Protein AF-A0A2D9H5K9-F1 (afdb_monomer_lite)

Foldseek 3Di:
DVLLVQLVVLLVLLVVLLCQQQVNQLRDSPQLVVLLVVLCVVQVVVDDVSLQCSLVVSLVVSLVVSLLSLLLSQLSNQLVCPPVQKDAADPRDDDHSSVVSSVLLNCLLCVVCPVRIAGNDPVCNCVSVVNVVVSVVSVVSSVVLVVLLVVLLVLLQVLLLLLVVQCVVDPLDRDPVCLVVLLVSLVSLLVNLSSCSRNVSNLSRDDPDLSRANQNSLVSLVSNCVVPVPDVSSVSSVVSSVSSLVSLCVRVNPVSCVSNVGPPD

pLDDT: mean 86.79, std 10.62, range [33.31, 98.0]

Radius of gyration: 24.74 Å; chains: 1; bounding box: 61×35×73 Å

Structure (mmCIF, N/CA/C/O backbone):
data_AF-A0A2D9H5K9-F1
#
_entry.id   AF-A0A2D9H5K9-F1
#
loop_
_atom_site.group_PDB
_atom_site.id
_atom_site.type_symbol
_atom_site.label_atom_id
_atom_site.label_alt_id
_atom_site.label_comp_id
_atom_site.label_asym_id
_atom_site.label_entity_id
_atom_site.label_seq_id
_atom_site.pdbx_PDB_ins_code
_atom_site.Cartn_x
_atom_site.Cartn_y
_atom_site.Cartn_z
_atom_site.occupancy
_atom_site.B_iso_or_equiv
_atom_site.auth_seq_id
_atom_site.auth_comp_id
_atom_site.auth_asym_id
_atom_site.auth_atom_id
_atom_site.pdbx_PDB_model_num
ATOM 1 N N . MET A 1 1 ? 7.444 7.459 -30.493 1.00 81.00 1 MET A N 1
ATOM 2 C CA . MET A 1 1 ? 6.821 8.517 -29.657 1.00 81.00 1 MET A CA 1
ATOM 3 C C . MET A 1 1 ? 5.646 8.018 -28.820 1.00 81.00 1 MET A C 1
ATOM 5 O O . MET A 1 1 ? 5.658 8.266 -27.626 1.00 81.00 1 MET A O 1
ATOM 9 N N . VAL A 1 2 ? 4.672 7.287 -29.386 1.00 92.50 2 VAL A N 1
ATOM 10 C CA . VAL A 1 2 ? 3.506 6.776 -28.624 1.00 92.50 2 VAL A CA 1
ATOM 11 C C . VAL A 1 2 ? 3.912 5.947 -27.396 1.00 92.50 2 VAL A C 1
ATOM 13 O O . VAL A 1 2 ? 3.415 6.202 -26.307 1.00 92.50 2 VAL A O 1
ATOM 16 N N . VAL A 1 3 ? 4.865 5.020 -27.546 1.00 94.12 3 VAL A N 1
ATOM 17 C CA . VAL A 1 3 ? 5.346 4.157 -26.446 1.00 94.12 3 VAL A CA 1
ATOM 18 C C . VAL A 1 3 ? 5.906 4.974 -25.272 1.00 94.12 3 VAL A C 1
ATOM 20 O O . VAL A 1 3 ? 5.525 4.740 -24.130 1.00 94.12 3 VAL A O 1
ATOM 23 N N . ALA A 1 4 ? 6.718 5.998 -25.551 1.00 92.81 4 ALA A N 1
ATOM 24 C CA . ALA A 1 4 ? 7.264 6.874 -24.515 1.00 92.81 4 ALA A CA 1
ATOM 25 C C . ALA A 1 4 ? 6.179 7.702 -23.809 1.00 92.81 4 ALA A C 1
ATOM 27 O O . ALA A 1 4 ? 6.237 7.875 -22.597 1.00 92.81 4 ALA A O 1
ATOM 28 N N . ILE A 1 5 ? 5.158 8.174 -24.536 1.00 96.19 5 ILE A N 1
ATOM 29 C CA . ILE A 1 5 ? 4.018 8.892 -23.939 1.00 96.19 5 ILE A CA 1
ATOM 30 C C . ILE A 1 5 ? 3.252 7.976 -22.978 1.00 96.19 5 ILE A C 1
ATOM 32 O O . ILE A 1 5 ? 2.902 8.398 -21.877 1.00 96.19 5 ILE A O 1
ATOM 36 N N . VAL A 1 6 ? 3.029 6.716 -23.367 1.00 97.19 6 VAL A N 1
ATOM 37 C CA . VAL A 1 6 ? 2.415 5.707 -22.491 1.00 97.19 6 VAL A CA 1
ATOM 38 C C . VAL A 1 6 ? 3.279 5.475 -21.249 1.00 97.19 6 VAL A C 1
ATOM 40 O O . VAL A 1 6 ? 2.741 5.439 -20.147 1.00 97.19 6 VAL A O 1
ATOM 43 N N . GLY A 1 7 ? 4.604 5.397 -21.405 1.00 96.69 7 GLY A N 1
ATOM 44 C CA . GLY A 1 7 ? 5.544 5.293 -20.287 1.00 96.69 7 GLY A CA 1
ATOM 45 C C . GLY A 1 7 ? 5.459 6.473 -19.315 1.00 96.69 7 GLY A C 1
ATOM 46 O O . GLY A 1 7 ? 5.279 6.271 -18.117 1.00 96.69 7 GLY A O 1
ATOM 47 N N . ILE A 1 8 ? 5.483 7.711 -19.822 1.00 97.06 8 ILE A N 1
ATOM 48 C CA . ILE A 1 8 ? 5.335 8.933 -19.008 1.00 97.06 8 ILE A CA 1
ATOM 49 C C . ILE A 1 8 ? 3.997 8.935 -18.262 1.00 97.06 8 ILE A C 1
ATOM 51 O O . ILE A 1 8 ? 3.954 9.234 -17.067 1.00 97.06 8 ILE A O 1
ATOM 55 N N . ALA A 1 9 ? 2.905 8.582 -18.944 1.00 97.31 9 ALA A N 1
ATOM 56 C CA . ALA A 1 9 ? 1.590 8.486 -18.319 1.00 97.31 9 ALA A CA 1
ATOM 57 C C . ALA A 1 9 ? 1.572 7.423 -17.210 1.00 97.31 9 ALA A C 1
ATOM 59 O O . ALA A 1 9 ? 1.031 7.676 -16.135 1.00 97.31 9 ALA A O 1
ATOM 60 N N . LEU A 1 10 ? 2.205 6.268 -17.433 1.00 97.25 10 LEU A N 1
ATOM 61 C CA . LEU A 1 10 ? 2.307 5.192 -16.449 1.00 97.25 10 LEU A CA 1
ATOM 62 C C . LEU A 1 10 ? 3.096 5.621 -15.205 1.00 97.25 10 LEU A C 1
ATOM 64 O O . LEU A 1 10 ? 2.627 5.408 -14.085 1.00 97.25 10 LEU A O 1
ATOM 68 N N . VAL A 1 11 ? 4.240 6.290 -15.386 1.00 97.56 11 VAL A N 1
ATOM 69 C CA . VAL A 1 11 ? 5.024 6.870 -14.281 1.00 97.56 11 VAL A CA 1
ATOM 70 C C . VAL A 1 11 ? 4.186 7.895 -13.516 1.00 97.56 11 VAL A C 1
ATOM 72 O O . VAL A 1 11 ? 4.081 7.814 -12.294 1.00 97.56 11 VAL A O 1
ATOM 75 N N . GLY A 1 12 ? 3.526 8.820 -14.219 1.00 97.00 12 GLY A N 1
ATOM 76 C CA . GLY A 1 12 ? 2.693 9.854 -13.601 1.00 97.00 12 GLY A CA 1
ATOM 77 C C . GLY A 1 12 ? 1.518 9.287 -12.799 1.00 97.00 12 GLY A C 1
ATOM 78 O O . GLY A 1 12 ? 1.259 9.739 -11.685 1.00 97.00 12 GLY A O 1
ATOM 79 N N . LEU A 1 13 ? 0.831 8.267 -13.324 1.00 94.88 13 LEU A N 1
ATOM 80 C CA . LEU A 1 13 ? -0.253 7.576 -12.617 1.00 94.88 13 LEU A CA 1
ATOM 81 C C . LEU A 1 13 ? 0.257 6.816 -11.389 1.00 94.88 13 LEU A C 1
ATOM 83 O O . LEU A 1 13 ? -0.388 6.863 -10.343 1.00 94.88 13 LEU A O 1
ATOM 87 N N . THR A 1 14 ? 1.422 6.174 -11.493 1.00 94.75 14 THR A N 1
ATOM 88 C CA . THR A 1 14 ? 2.051 5.459 -10.373 1.00 94.75 14 THR A CA 1
ATOM 89 C C . THR A 1 14 ? 2.434 6.427 -9.257 1.00 94.75 14 THR A C 1
ATOM 91 O O . THR A 1 14 ? 2.042 6.228 -8.111 1.00 94.75 14 THR A O 1
ATOM 94 N N . LEU A 1 15 ? 3.120 7.528 -9.583 1.00 94.56 15 LEU A N 1
ATOM 95 C CA . LEU A 1 15 ? 3.484 8.558 -8.604 1.00 94.56 15 LEU A CA 1
ATOM 96 C C . LEU A 1 15 ? 2.256 9.235 -7.992 1.00 94.56 15 LEU A C 1
ATOM 98 O O . LEU A 1 15 ? 2.253 9.538 -6.802 1.00 94.56 15 LEU A O 1
ATOM 102 N N . ARG A 1 16 ? 1.195 9.445 -8.779 1.00 92.62 16 ARG A N 1
ATOM 103 C CA . ARG A 1 16 ? -0.083 9.950 -8.270 1.00 92.62 16 ARG A CA 1
ATOM 104 C C . ARG A 1 16 ? -0.694 8.996 -7.246 1.00 92.62 16 ARG A C 1
ATOM 106 O O . ARG A 1 16 ? -1.190 9.464 -6.224 1.00 92.62 16 ARG A O 1
ATOM 113 N N . ASP A 1 17 ? -0.684 7.692 -7.511 1.00 92.44 17 ASP A N 1
ATOM 114 C CA . ASP A 1 17 ? -1.216 6.695 -6.578 1.00 92.44 17 ASP A CA 1
ATOM 115 C C . ASP A 1 17 ? -0.379 6.615 -5.294 1.00 92.44 17 ASP A C 1
ATOM 117 O O . ASP A 1 17 ? -0.948 6.664 -4.203 1.00 92.44 17 ASP A O 1
ATOM 121 N N . VAL A 1 18 ? 0.957 6.625 -5.407 1.00 92.12 18 VAL A N 1
ATOM 122 C CA . VAL A 1 18 ? 1.878 6.742 -4.259 1.00 92.12 18 VAL A CA 1
ATOM 123 C C . VAL A 1 18 ? 1.553 7.997 -3.447 1.00 92.12 18 VAL A C 1
ATOM 125 O O . VAL A 1 18 ? 1.382 7.925 -2.232 1.00 92.12 18 VAL A O 1
ATOM 128 N N . PHE A 1 19 ? 1.414 9.151 -4.106 1.00 89.88 19 PHE A N 1
ATOM 129 C CA . PHE A 1 19 ? 1.142 10.413 -3.424 1.00 89.88 19 PHE A CA 1
ATOM 130 C C . PHE A 1 19 ? -0.203 10.395 -2.694 1.00 89.88 19 PHE A C 1
ATOM 132 O O . PHE A 1 19 ? -0.288 10.798 -1.536 1.00 89.88 19 PHE A O 1
ATOM 139 N N . HIS A 1 20 ? -1.255 9.894 -3.343 1.00 87.12 20 HIS A N 1
ATOM 140 C CA . HIS A 1 20 ? -2.574 9.814 -2.723 1.00 87.12 20 HIS A CA 1
ATOM 141 C C . HIS A 1 20 ? -2.634 8.822 -1.565 1.00 87.12 20 HIS A C 1
ATOM 143 O O . HIS A 1 20 ? -3.296 9.118 -0.575 1.00 87.12 20 HIS A O 1
ATOM 149 N N . THR A 1 21 ? -1.952 7.683 -1.681 1.00 86.94 21 THR A N 1
ATOM 150 C CA . THR A 1 21 ? -1.943 6.648 -0.638 1.00 86.94 21 THR A CA 1
ATOM 151 C C . THR A 1 21 ? -1.124 7.089 0.574 1.00 86.94 21 THR A C 1
ATOM 153 O O . THR A 1 21 ? -1.522 6.839 1.704 1.00 86.94 21 THR A O 1
ATOM 156 N N . LEU A 1 22 ? 0.013 7.761 0.355 1.00 86.25 22 LEU A N 1
ATOM 157 C CA . LEU A 1 22 ? 0.974 8.049 1.425 1.00 86.25 22 LEU A CA 1
ATOM 158 C C . LEU A 1 22 ? 0.870 9.462 2.007 1.00 86.25 22 LEU A C 1
ATOM 160 O O . LEU A 1 22 ? 1.112 9.650 3.196 1.00 86.25 22 LEU A O 1
ATOM 164 N N . PHE A 1 23 ? 0.539 10.464 1.190 1.00 80.75 23 PHE A N 1
ATOM 165 C CA . PHE A 1 23 ? 0.583 11.877 1.591 1.00 80.75 23 PHE A CA 1
ATOM 166 C C . PHE A 1 23 ? -0.798 12.524 1.720 1.00 80.75 23 PHE A C 1
ATOM 168 O O . PHE A 1 23 ? -0.885 13.677 2.138 1.00 80.75 23 PHE A O 1
ATOM 175 N N . HIS A 1 24 ? -1.879 11.821 1.371 1.00 78.19 24 HIS A N 1
ATOM 176 C CA . HIS A 1 24 ? -3.245 12.333 1.489 1.00 78.19 24 HIS A CA 1
ATOM 177 C C . HIS A 1 24 ? -4.013 11.584 2.588 1.00 78.19 24 HIS A C 1
ATOM 179 O O . HIS A 1 24 ? -4.508 10.483 2.345 1.00 78.19 24 HIS A O 1
ATOM 185 N N . PRO A 1 25 ? -4.170 12.176 3.788 1.00 64.75 25 PRO A N 1
ATOM 186 C CA . PRO A 1 25 ? -4.974 11.582 4.851 1.00 64.75 25 PRO A CA 1
ATOM 187 C C . PRO A 1 25 ? -6.418 11.363 4.370 1.00 64.75 25 PRO A C 1
ATOM 189 O O . PRO A 1 25 ? -7.099 12.317 3.995 1.00 64.75 25 PRO A O 1
ATOM 192 N N . GLY A 1 26 ? -6.882 10.110 4.343 1.00 61.59 26 GLY A N 1
ATOM 193 C CA . GLY A 1 26 ? -8.217 9.738 3.845 1.00 61.59 26 GLY A CA 1
ATOM 194 C C . GLY A 1 26 ? -8.351 9.641 2.317 1.00 61.59 26 GLY A C 1
ATOM 195 O O . GLY A 1 26 ? -9.442 9.371 1.806 1.00 61.59 26 GLY A O 1
ATOM 196 N N . GLY A 1 27 ? -7.261 9.833 1.568 1.00 57.94 27 GLY A N 1
ATOM 197 C CA . GLY A 1 27 ? -7.218 9.608 0.127 1.00 57.94 27 GLY A CA 1
ATOM 198 C C . GLY A 1 27 ? -7.303 8.121 -0.197 1.00 57.94 27 GLY A C 1
ATOM 199 O O . GLY A 1 27 ? -6.506 7.319 0.273 1.00 57.94 27 GLY A O 1
ATOM 200 N N . HIS A 1 28 ? -8.277 7.732 -1.016 1.00 60.62 28 HIS A N 1
ATOM 201 C CA . HIS A 1 28 ? -8.401 6.351 -1.467 1.00 60.62 28 HIS A CA 1
ATOM 202 C C . HIS A 1 28 ? -7.467 6.168 -2.666 1.00 60.62 28 HIS A C 1
ATOM 204 O O . HIS A 1 28 ? -7.880 6.395 -3.804 1.00 60.62 28 HIS A O 1
ATOM 210 N N . GLY A 1 29 ? -6.204 5.802 -2.424 1.00 60.69 29 GLY A N 1
ATOM 211 C CA . GLY A 1 29 ? -5.314 5.328 -3.486 1.00 60.69 29 GLY A CA 1
ATOM 212 C C . GLY A 1 29 ? -6.021 4.223 -4.268 1.00 60.69 29 GLY A C 1
ATOM 213 O O . GLY A 1 29 ? -6.370 3.176 -3.712 1.00 60.69 29 GLY A O 1
ATOM 214 N N . GLY A 1 30 ? -6.358 4.489 -5.531 1.00 75.50 30 GLY A N 1
ATOM 215 C CA . GLY A 1 30 ? -7.221 3.609 -6.314 1.00 75.50 30 GLY A CA 1
ATOM 216 C C . GLY A 1 30 ? -6.578 2.240 -6.508 1.00 75.50 30 GLY A C 1
ATOM 217 O O . GLY A 1 30 ? -7.237 1.218 -6.318 1.00 75.50 30 GLY A O 1
ATOM 218 N N . LEU A 1 31 ? -5.278 2.223 -6.809 1.00 82.38 31 LEU A N 1
ATOM 219 C CA . LEU A 1 31 ? -4.529 0.998 -7.052 1.00 82.38 31 LEU A CA 1
ATOM 220 C C . LEU A 1 31 ? -4.190 0.286 -5.739 1.00 82.38 31 LEU A C 1
ATOM 222 O O . LEU A 1 31 ? -4.483 -0.901 -5.617 1.00 82.38 31 LEU A O 1
ATOM 226 N N . ALA A 1 32 ? -3.665 0.995 -4.736 1.00 82.56 32 ALA A N 1
ATOM 227 C CA . ALA A 1 32 ? -3.373 0.418 -3.419 1.00 82.56 32 ALA A CA 1
ATOM 228 C C . ALA A 1 32 ? -4.610 -0.243 -2.784 1.00 82.56 32 ALA A C 1
ATOM 230 O O . ALA A 1 32 ? -4.584 -1.406 -2.374 1.00 82.56 32 ALA A O 1
ATOM 231 N N . SER A 1 33 ? -5.750 0.455 -2.784 1.00 80.69 33 SER A N 1
ATOM 232 C CA . SER A 1 33 ? -6.998 -0.092 -2.243 1.00 80.69 33 SER A CA 1
ATOM 233 C C . SER A 1 33 ? -7.535 -1.270 -3.060 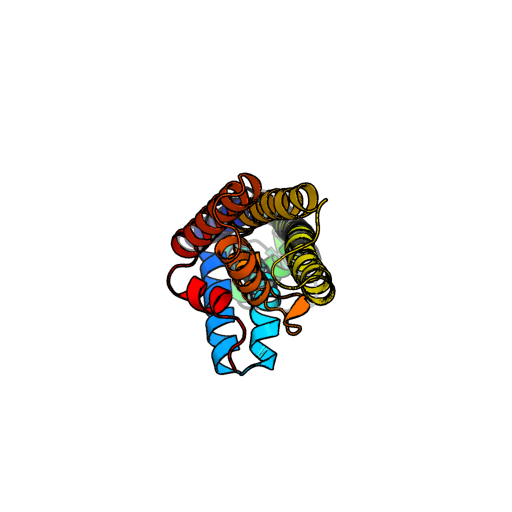1.00 80.69 33 SER A C 1
ATOM 235 O O . SER A 1 33 ? -8.165 -2.163 -2.491 1.00 80.69 33 SER A O 1
A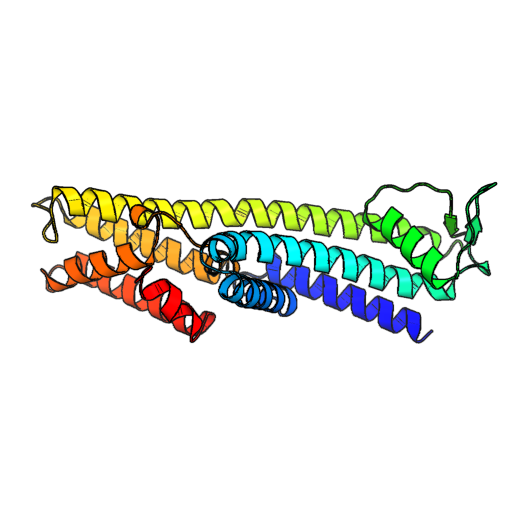TOM 237 N N . LEU A 1 34 ? -7.321 -1.291 -4.380 1.00 83.50 34 LEU A N 1
ATOM 238 C CA . LEU A 1 34 ? -7.680 -2.421 -5.238 1.00 83.50 34 LEU A CA 1
ATOM 239 C C . LEU A 1 34 ? -6.811 -3.643 -4.923 1.00 83.50 34 LEU A C 1
ATOM 241 O O . LEU A 1 34 ? -7.348 -4.737 -4.771 1.00 83.50 34 LEU A O 1
ATOM 245 N N . ILE A 1 35 ? -5.498 -3.457 -4.772 1.00 84.75 35 ILE A N 1
ATOM 246 C CA . ILE A 1 35 ? -4.549 -4.530 -4.452 1.00 84.75 35 ILE A CA 1
ATOM 247 C C . ILE A 1 35 ? -4.847 -5.115 -3.071 1.00 84.75 35 ILE A C 1
ATOM 249 O O . ILE A 1 35 ? -4.963 -6.332 -2.946 1.00 84.75 35 ILE A O 1
ATOM 253 N N . CYS A 1 36 ? -5.063 -4.281 -2.051 1.00 83.19 36 CYS A N 1
ATOM 254 C CA . CYS A 1 36 ? -5.450 -4.746 -0.717 1.00 83.19 36 CYS A CA 1
ATOM 255 C C . CYS A 1 36 ? -6.772 -5.532 -0.737 1.00 83.19 36 CYS A C 1
ATOM 257 O O . CYS A 1 36 ? -6.884 -6.575 -0.092 1.00 83.19 36 CYS A O 1
ATOM 259 N N . ARG A 1 37 ? -7.759 -5.083 -1.525 1.00 81.75 37 ARG A N 1
ATOM 260 C CA . ARG A 1 37 ? -9.026 -5.808 -1.721 1.00 81.75 37 ARG A CA 1
ATOM 261 C C . ARG A 1 37 ? -8.827 -7.146 -2.431 1.00 81.75 37 ARG A C 1
ATOM 263 O O . ARG A 1 37 ? -9.401 -8.146 -2.008 1.00 81.75 37 ARG A O 1
ATOM 270 N N . ALA A 1 38 ? -8.016 -7.185 -3.484 1.00 82.56 38 ALA A N 1
ATOM 271 C CA . ALA A 1 38 ? -7.712 -8.415 -4.208 1.00 82.56 38 ALA A CA 1
ATOM 272 C C . ALA A 1 38 ? -6.971 -9.419 -3.312 1.00 82.56 38 ALA A C 1
ATOM 274 O O . ALA A 1 38 ? -7.371 -10.580 -3.236 1.00 82.56 38 ALA A O 1
ATOM 275 N N . ALA A 1 39 ? -5.960 -8.956 -2.570 1.00 83.31 39 ALA A N 1
ATOM 276 C CA . ALA A 1 39 ? -5.239 -9.758 -1.587 1.00 83.31 39 ALA A CA 1
ATOM 277 C C . ALA A 1 39 ? -6.198 -10.338 -0.540 1.00 83.31 39 ALA A C 1
ATOM 279 O O . ALA A 1 39 ? -6.162 -11.534 -0.262 1.00 83.31 39 ALA A O 1
ATOM 280 N N . TRP A 1 40 ? -7.125 -9.525 -0.027 1.00 83.44 40 TRP A N 1
ATOM 281 C CA . TRP A 1 40 ? -8.157 -9.979 0.900 1.00 83.44 40 TRP A CA 1
ATOM 282 C C . TRP A 1 40 ? -9.034 -11.096 0.326 1.00 83.44 40 TRP A C 1
ATOM 284 O O . TRP A 1 40 ? -9.177 -12.140 0.964 1.00 83.44 40 TRP A O 1
ATOM 294 N N . VAL A 1 41 ? -9.595 -10.911 -0.873 1.00 82.56 41 VAL A N 1
ATOM 295 C CA . VAL A 1 41 ? -10.458 -11.917 -1.518 1.00 82.56 41 VAL A CA 1
ATOM 296 C C . VAL A 1 41 ? -9.702 -13.231 -1.707 1.00 82.56 41 VAL A C 1
ATOM 298 O O . VAL A 1 41 ? -10.186 -14.285 -1.297 1.00 82.56 41 VAL A O 1
ATOM 301 N N . VAL A 1 42 ? -8.480 -13.172 -2.241 1.00 82.69 42 VAL A N 1
ATOM 302 C CA . VAL A 1 42 ? -7.625 -14.352 -2.437 1.00 82.69 42 VAL A CA 1
ATOM 303 C C . VAL A 1 42 ? -7.342 -15.052 -1.105 1.00 82.69 42 VAL A C 1
ATOM 305 O O . VAL A 1 42 ? -7.522 -16.264 -0.989 1.00 82.69 42 VAL A O 1
ATOM 308 N N . CYS A 1 43 ? -6.974 -14.302 -0.067 1.00 82.56 43 CYS A N 1
ATOM 309 C CA . CYS A 1 43 ? -6.698 -14.855 1.256 1.00 82.56 43 CYS A CA 1
ATOM 310 C C . CYS A 1 43 ? -7.930 -15.488 1.918 1.00 82.56 43 CYS A C 1
ATOM 312 O O . CYS A 1 43 ? -7.780 -16.487 2.619 1.00 82.56 43 CYS A O 1
ATOM 314 N N . ILE A 1 44 ? -9.144 -14.968 1.697 1.00 82.69 44 ILE A N 1
ATOM 315 C CA . ILE A 1 44 ? -10.367 -15.615 2.201 1.00 82.69 44 ILE A CA 1
ATOM 316 C C . ILE A 1 44 ? -10.550 -16.993 1.571 1.00 82.69 44 ILE A C 1
ATOM 318 O O . ILE A 1 44 ? -10.885 -17.935 2.292 1.00 82.69 44 ILE A O 1
ATOM 322 N N . HIS A 1 45 ? -10.326 -17.111 0.260 1.00 83.62 45 HIS A N 1
ATOM 323 C CA . HIS A 1 45 ? -10.481 -18.372 -0.467 1.00 83.62 45 HIS A CA 1
ATOM 324 C C . HIS A 1 45 ? -9.424 -19.419 -0.087 1.00 83.62 45 HIS A C 1
ATOM 326 O O . HIS A 1 45 ? -9.689 -20.613 -0.185 1.00 83.62 45 HIS A O 1
ATOM 332 N N . LEU A 1 46 ? -8.258 -18.986 0.397 1.00 85.62 46 LEU A N 1
ATOM 333 C CA . LEU A 1 46 ? -7.156 -19.859 0.821 1.00 85.62 46 LEU A CA 1
ATOM 334 C C . LEU A 1 46 ? -7.271 -20.360 2.278 1.00 85.62 46 LEU A C 1
ATOM 336 O O . LEU A 1 46 ? -6.459 -21.176 2.712 1.00 85.62 46 LEU A O 1
ATOM 340 N N . GLY A 1 47 ? -8.270 -19.899 3.040 1.00 83.81 47 GLY A N 1
ATOM 341 C CA . GLY A 1 47 ? -8.583 -20.392 4.388 1.00 83.81 47 GLY A CA 1
ATOM 342 C C . GLY A 1 47 ? -8.096 -19.510 5.547 1.00 83.81 47 GLY A C 1
ATOM 343 O O . GLY A 1 47 ? -7.480 -18.461 5.364 1.00 83.81 47 GLY A O 1
ATOM 344 N N . GLN A 1 48 ? -8.384 -19.937 6.784 1.00 78.44 48 GLN A N 1
ATOM 345 C CA . GLN A 1 48 ? -8.237 -19.110 7.998 1.00 78.44 48 GLN A CA 1
ATOM 346 C C . GLN A 1 48 ? -6.811 -18.588 8.234 1.00 78.44 48 GLN A C 1
ATOM 348 O O . GLN A 1 48 ? -6.622 -17.420 8.568 1.00 78.44 48 GLN A O 1
ATOM 353 N N . ARG A 1 49 ? -5.786 -19.420 8.002 1.00 80.25 49 ARG A N 1
ATOM 354 C CA . ARG A 1 49 ? -4.380 -19.004 8.166 1.00 80.25 49 ARG A CA 1
ATOM 355 C C . ARG A 1 49 ? -3.972 -17.930 7.155 1.00 80.25 49 ARG A C 1
ATOM 357 O O . ARG A 1 49 ? -3.225 -17.023 7.507 1.00 80.25 49 ARG A O 1
ATOM 364 N N . ALA A 1 50 ? -4.485 -18.001 5.927 1.00 82.00 50 ALA A N 1
ATOM 365 C CA . ALA A 1 50 ? -4.181 -17.029 4.882 1.00 82.00 50 ALA A CA 1
ATOM 366 C C . ALA A 1 50 ? -4.842 -15.666 5.147 1.00 82.00 50 ALA A C 1
ATOM 368 O O . ALA A 1 50 ? -4.253 -14.636 4.830 1.00 82.00 50 ALA A O 1
ATOM 369 N N . ARG A 1 51 ? -6.010 -15.629 5.806 1.00 81.06 51 ARG A N 1
ATOM 370 C CA . ARG A 1 51 ? -6.681 -14.374 6.205 1.00 81.06 51 ARG A CA 1
ATOM 371 C C . ARG A 1 51 ? -5.822 -13.497 7.122 1.00 81.06 51 ARG A C 1
ATOM 373 O O . ARG A 1 51 ? -5.906 -12.276 7.032 1.00 81.06 51 ARG A O 1
ATOM 380 N N . LEU A 1 52 ? -4.968 -14.095 7.959 1.00 82.56 52 LEU A N 1
ATOM 381 C CA . LEU A 1 52 ? -4.024 -13.356 8.812 1.00 82.56 52 LEU A CA 1
ATOM 382 C C . LEU A 1 52 ? -2.959 -12.606 7.998 1.00 82.56 52 LEU A C 1
ATOM 384 O O . LEU A 1 52 ? -2.449 -11.578 8.438 1.00 82.56 52 LEU A O 1
ATOM 388 N N . LEU A 1 53 ? -2.646 -13.105 6.801 1.00 84.69 53 LEU A N 1
ATOM 389 C CA . LEU A 1 53 ? -1.655 -12.517 5.907 1.00 84.69 53 LEU A CA 1
ATOM 390 C C . LEU A 1 53 ? -2.252 -11.463 4.973 1.00 84.69 53 LEU A C 1
ATOM 392 O O . LEU A 1 53 ? -1.484 -10.774 4.312 1.00 84.69 53 LEU A O 1
ATOM 396 N N . ALA A 1 54 ? -3.574 -11.288 4.919 1.00 84.44 54 ALA A N 1
ATOM 397 C CA . ALA A 1 54 ? -4.218 -10.386 3.962 1.00 84.44 54 ALA A CA 1
ATOM 398 C C . ALA A 1 54 ? -3.751 -8.925 4.093 1.00 84.44 54 ALA A C 1
ATOM 400 O O . ALA A 1 54 ? -3.378 -8.312 3.099 1.00 84.44 54 ALA A O 1
ATOM 401 N N . GLY A 1 55 ? -3.703 -8.387 5.317 1.00 86.25 55 GLY A N 1
ATOM 402 C CA . GLY A 1 55 ? -3.186 -7.037 5.582 1.00 86.25 55 GLY A CA 1
ATOM 403 C C . GLY A 1 55 ? -1.706 -6.876 5.202 1.00 86.25 55 GLY A C 1
ATOM 404 O O . GLY A 1 55 ? -1.397 -6.065 4.329 1.00 86.25 55 GLY A O 1
ATOM 405 N N . PRO A 1 56 ? -0.787 -7.674 5.789 1.00 88.50 56 PRO A N 1
ATOM 406 C CA . PRO A 1 56 ? 0.637 -7.613 5.453 1.00 88.50 56 PRO A CA 1
ATOM 407 C C . PRO A 1 56 ? 0.937 -7.840 3.964 1.00 88.50 56 PRO A C 1
ATOM 409 O O . PRO A 1 56 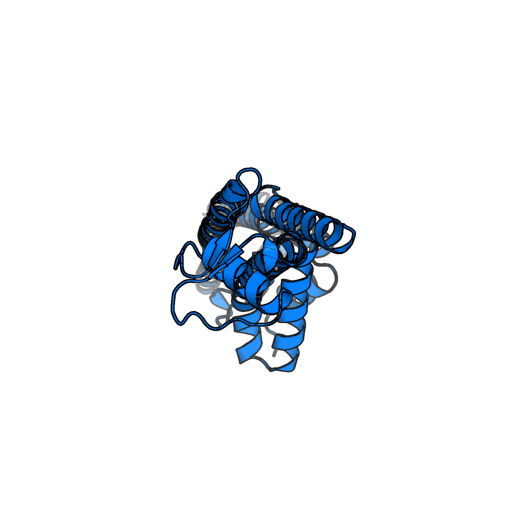? 1.756 -7.130 3.386 1.00 88.50 56 PRO A O 1
ATOM 412 N N . SER A 1 57 ? 0.267 -8.807 3.329 1.00 88.00 57 SER A N 1
ATOM 413 C CA . SER A 1 57 ? 0.452 -9.097 1.903 1.00 88.00 57 SER A CA 1
ATOM 414 C C . SER A 1 57 ? -0.113 -7.996 1.012 1.00 88.00 57 SER A C 1
ATOM 416 O O . SER A 1 57 ? 0.551 -7.635 0.052 1.00 88.00 57 SER A O 1
ATOM 418 N N . GLY A 1 58 ? -1.269 -7.407 1.333 1.00 89.00 58 GLY A N 1
ATOM 419 C CA . GLY A 1 58 ? -1.832 -6.288 0.573 1.00 89.00 58 GLY A CA 1
ATOM 420 C C . GLY A 1 58 ? -0.891 -5.084 0.537 1.00 89.00 58 GLY A C 1
ATOM 421 O O . GLY A 1 58 ? -0.623 -4.531 -0.530 1.00 89.00 58 GLY A O 1
ATOM 422 N N . VAL A 1 59 ? -0.308 -4.745 1.689 1.00 89.88 59 VAL A N 1
ATOM 423 C CA . VAL A 1 59 ? 0.711 -3.693 1.811 1.00 89.88 59 VAL A CA 1
ATOM 424 C C . VAL A 1 59 ? 1.955 -4.031 0.983 1.00 89.88 59 VAL A C 1
ATOM 426 O O . VAL A 1 59 ? 2.381 -3.228 0.157 1.00 89.88 59 VAL A O 1
ATOM 429 N N . LEU A 1 60 ? 2.506 -5.239 1.140 1.00 91.88 60 LEU A N 1
ATOM 430 C CA . LEU A 1 60 ? 3.704 -5.670 0.411 1.00 91.88 60 LEU A CA 1
ATOM 431 C C . LEU A 1 60 ? 3.487 -5.702 -1.111 1.00 91.88 60 LEU A C 1
ATOM 433 O O . LEU A 1 60 ? 4.318 -5.206 -1.869 1.00 91.88 60 LEU A O 1
ATOM 437 N N . LEU A 1 61 ? 2.360 -6.256 -1.561 1.00 92.44 61 LEU A N 1
ATOM 438 C CA . LEU A 1 61 ? 1.993 -6.334 -2.975 1.00 92.44 61 LEU A CA 1
ATOM 439 C C . LEU A 1 61 ? 1.794 -4.948 -3.584 1.00 92.44 61 LEU A C 1
ATOM 441 O O . LEU A 1 61 ? 2.150 -4.749 -4.741 1.00 92.44 61 LEU A O 1
ATOM 445 N N . THR A 1 62 ? 1.277 -3.988 -2.814 1.00 92.38 62 THR A N 1
ATOM 446 C CA . THR A 1 62 ? 1.141 -2.595 -3.261 1.00 92.38 62 THR A CA 1
ATOM 447 C C . THR A 1 62 ? 2.508 -1.982 -3.554 1.00 92.38 62 THR A C 1
ATOM 449 O O . THR A 1 62 ? 2.715 -1.428 -4.631 1.00 92.38 62 THR A O 1
ATOM 452 N N . VAL A 1 63 ? 3.474 -2.152 -2.645 1.00 93.12 63 VAL A N 1
ATOM 453 C CA . VAL A 1 63 ? 4.844 -1.647 -2.832 1.00 93.12 63 VAL A CA 1
ATOM 454 C C . VAL A 1 63 ? 5.513 -2.299 -4.042 1.00 93.12 63 VAL A C 1
ATOM 456 O O . VAL A 1 63 ? 6.096 -1.604 -4.872 1.00 93.12 63 VAL A O 1
ATOM 459 N N . ILE A 1 64 ? 5.393 -3.623 -4.182 1.00 94.94 64 ILE A N 1
ATOM 460 C CA . ILE A 1 64 ? 5.929 -4.352 -5.340 1.00 94.94 64 ILE A CA 1
ATOM 461 C C . ILE A 1 64 ? 5.292 -3.840 -6.636 1.00 94.94 64 ILE A C 1
ATOM 463 O O . ILE A 1 64 ? 6.005 -3.581 -7.602 1.00 94.94 64 ILE A O 1
ATOM 467 N N . ALA A 1 65 ? 3.971 -3.651 -6.661 1.00 95.12 65 ALA A N 1
ATOM 468 C CA . ALA A 1 65 ? 3.269 -3.143 -7.833 1.00 95.12 65 ALA A CA 1
ATOM 469 C C . ALA A 1 65 ? 3.742 -1.737 -8.219 1.00 95.12 65 ALA A C 1
ATOM 471 O O . ALA A 1 65 ? 3.991 -1.497 -9.396 1.00 95.12 65 ALA A O 1
ATOM 472 N N . TRP A 1 66 ? 3.928 -0.828 -7.257 1.00 96.25 66 TRP A N 1
ATOM 473 C CA . TRP A 1 66 ? 4.474 0.502 -7.539 1.00 96.25 66 TRP A CA 1
ATOM 474 C C . TRP A 1 66 ? 5.865 0.437 -8.164 1.00 96.25 66 TRP A C 1
ATOM 476 O O . TRP A 1 66 ? 6.102 1.107 -9.165 1.00 96.25 66 TRP A O 1
ATOM 486 N N . LEU A 1 67 ? 6.766 -0.390 -7.626 1.00 96.62 67 LEU A N 1
ATOM 487 C CA . LEU A 1 67 ? 8.111 -0.546 -8.185 1.00 96.62 67 LEU A CA 1
ATOM 488 C C . LEU A 1 67 ? 8.071 -1.134 -9.596 1.00 96.62 67 LEU A C 1
ATOM 490 O O . LEU A 1 67 ? 8.721 -0.608 -10.493 1.00 96.62 67 LEU A O 1
ATOM 494 N N . LEU A 1 68 ? 7.269 -2.177 -9.821 1.00 96.94 68 LEU A N 1
ATOM 495 C CA . LEU A 1 68 ? 7.129 -2.793 -11.141 1.00 96.94 68 LEU A CA 1
ATOM 496 C C . LEU A 1 68 ? 6.515 -1.839 -12.168 1.00 96.94 68 LEU A C 1
ATOM 498 O O . LEU A 1 68 ? 6.961 -1.820 -13.311 1.00 96.94 68 LEU A O 1
ATOM 502 N N . LEU A 1 69 ? 5.517 -1.040 -11.784 1.00 97.19 69 LEU A N 1
ATOM 503 C CA . LEU A 1 69 ? 4.907 -0.046 -12.669 1.00 97.19 69 LEU A CA 1
ATOM 504 C C . LEU A 1 69 ? 5.850 1.119 -12.964 1.00 97.19 69 LEU A C 1
ATOM 506 O O . LEU A 1 69 ? 5.867 1.606 -14.092 1.00 97.19 69 LEU A O 1
ATOM 510 N N . LEU A 1 70 ? 6.649 1.541 -11.980 1.00 97.50 70 LEU A N 1
ATOM 511 C CA . LEU A 1 70 ? 7.678 2.558 -12.173 1.00 97.50 70 LEU A CA 1
ATOM 512 C C . LEU A 1 70 ? 8.736 2.059 -13.164 1.00 97.50 70 LEU A C 1
ATOM 514 O O . LEU A 1 70 ? 8.995 2.737 -14.155 1.00 97.50 70 LEU A O 1
ATOM 518 N N . ILE A 1 71 ? 9.248 0.841 -12.949 1.00 98.00 71 ILE A N 1
ATOM 519 C CA . ILE A 1 71 ? 10.210 0.181 -13.841 1.00 98.00 71 ILE A CA 1
ATOM 520 C C . ILE A 1 71 ? 9.612 0.014 -15.245 1.00 98.00 71 ILE A C 1
ATOM 522 O O . ILE A 1 71 ? 10.209 0.395 -16.243 1.00 98.00 71 ILE A O 1
ATOM 526 N N . ALA A 1 72 ? 8.387 -0.500 -15.359 1.00 97.94 72 ALA A N 1
ATOM 527 C CA . ALA A 1 72 ? 7.730 -0.641 -16.655 1.00 97.94 72 ALA A CA 1
ATOM 528 C C . ALA A 1 72 ? 7.534 0.719 -17.349 1.00 97.94 72 ALA A C 1
ATOM 530 O O . ALA A 1 72 ? 7.742 0.835 -18.555 1.00 97.94 72 ALA A O 1
ATOM 531 N N . GLY A 1 73 ? 7.163 1.761 -16.602 1.00 97.81 73 GLY A N 1
ATOM 532 C CA . GLY A 1 73 ? 6.973 3.112 -17.120 1.00 97.81 73 GLY A CA 1
ATOM 533 C C . GLY A 1 73 ? 8.256 3.703 -17.695 1.00 97.81 73 GLY A C 1
ATOM 534 O O . GLY A 1 73 ? 8.251 4.169 -18.834 1.00 97.81 73 GLY A O 1
ATOM 535 N N . PHE A 1 74 ? 9.361 3.629 -16.954 1.00 97.56 74 PHE A N 1
ATOM 536 C CA . PHE A 1 74 ? 10.666 4.088 -17.428 1.00 97.56 74 PHE A CA 1
ATOM 537 C C . PHE A 1 74 ? 11.225 3.223 -18.553 1.00 97.56 74 PHE A C 1
ATOM 539 O O . PHE A 1 74 ? 11.709 3.771 -19.543 1.00 97.56 74 PHE A O 1
ATOM 546 N N . ALA A 1 75 ? 11.065 1.901 -18.486 1.00 97.06 75 ALA A N 1
ATOM 547 C CA . ALA A 1 75 ? 11.415 1.011 -19.586 1.00 97.06 75 ALA A CA 1
ATOM 548 C C . ALA A 1 75 ? 10.728 1.451 -20.888 1.00 97.06 75 ALA A C 1
ATOM 550 O O . ALA A 1 75 ? 11.398 1.631 -21.898 1.00 97.06 75 ALA A O 1
ATOM 551 N N . LEU A 1 76 ? 9.420 1.738 -20.872 1.00 97.38 76 LEU A N 1
ATOM 552 C CA . LEU A 1 76 ? 8.689 2.231 -22.051 1.00 97.38 76 LEU A CA 1
ATOM 553 C C . LEU A 1 76 ? 9.202 3.588 -22.572 1.00 97.38 76 LEU A C 1
ATOM 555 O O . LEU A 1 76 ? 9.129 3.843 -23.777 1.00 97.38 76 LEU A O 1
ATOM 559 N N . ILE A 1 77 ? 9.731 4.449 -21.697 1.00 96.31 77 ILE A N 1
ATOM 560 C CA . ILE A 1 77 ? 10.392 5.705 -22.092 1.00 96.31 77 ILE A CA 1
ATOM 561 C C . ILE A 1 77 ? 11.732 5.418 -22.780 1.00 96.31 77 ILE A C 1
ATOM 563 O O . ILE A 1 77 ? 12.061 6.086 -23.758 1.00 96.31 77 ILE A O 1
ATOM 567 N N . LEU A 1 78 ? 12.471 4.413 -22.304 1.00 94.69 78 LEU A N 1
ATOM 568 C CA . LEU A 1 78 ? 13.802 4.034 -22.783 1.00 94.69 78 LEU A CA 1
ATOM 569 C C . LEU A 1 78 ? 13.785 3.190 -24.067 1.00 94.69 78 LEU A C 1
ATOM 571 O O . LEU A 1 78 ? 14.704 3.324 -24.868 1.00 94.69 78 LEU A O 1
ATOM 575 N N . VAL A 1 79 ? 12.750 2.370 -24.310 1.00 95.12 79 VAL A N 1
ATOM 576 C CA . VAL A 1 79 ? 12.631 1.523 -25.520 1.00 95.12 79 VAL A CA 1
ATOM 577 C C . VAL A 1 79 ? 12.986 2.260 -26.820 1.00 95.12 79 VAL A C 1
ATOM 579 O O . VAL A 1 79 ? 13.800 1.733 -27.571 1.00 95.12 79 VAL A O 1
ATOM 582 N N . PRO A 1 80 ? 12.419 3.444 -27.136 1.00 93.00 80 PRO A N 1
ATOM 583 C CA . PRO A 1 80 ? 12.712 4.116 -28.401 1.00 93.00 80 PRO A CA 1
ATOM 584 C C . PRO A 1 80 ? 14.139 4.670 -28.516 1.00 93.00 80 PRO A C 1
ATOM 586 O O . PRO A 1 80 ? 14.508 5.094 -29.605 1.00 93.00 80 PRO A O 1
ATOM 589 N N . LEU A 1 81 ? 14.916 4.704 -27.429 1.00 90.12 81 LEU A N 1
ATOM 590 C CA . LEU A 1 81 ? 16.323 5.108 -27.448 1.00 90.12 81 LEU A CA 1
ATOM 591 C C . LEU A 1 81 ? 17.259 3.918 -27.690 1.00 90.12 81 LEU A C 1
ATOM 593 O O . LEU A 1 81 ? 18.434 4.124 -27.974 1.00 90.12 81 LEU A O 1
ATOM 597 N N . LEU A 1 82 ? 16.770 2.684 -27.560 1.00 90.75 82 LEU A N 1
ATOM 598 C CA . LEU A 1 82 ? 17.584 1.477 -27.646 1.00 90.75 82 LEU A CA 1
ATOM 599 C C . LEU A 1 82 ? 17.399 0.769 -29.000 1.00 90.75 82 LEU A C 1
ATOM 601 O O . LEU A 1 82 ? 16.284 0.725 -29.523 1.00 90.75 82 LEU A O 1
ATOM 605 N N . PRO A 1 83 ? 18.469 0.181 -29.571 1.00 87.94 83 PRO A N 1
ATOM 606 C CA . PRO A 1 83 ? 19.833 0.112 -29.029 1.00 87.94 83 PRO A CA 1
ATOM 607 C C . PRO A 1 83 ? 20.722 1.304 -29.437 1.00 87.94 83 PRO A C 1
ATOM 609 O O . PRO A 1 83 ? 21.767 1.520 -28.835 1.00 87.94 83 PRO A O 1
ATOM 612 N N . GLU A 1 84 ? 20.323 2.082 -30.447 1.00 86.81 84 GLU A N 1
ATOM 613 C CA . GLU A 1 84 ? 21.177 3.072 -31.128 1.00 86.81 84 GLU A CA 1
ATOM 614 C C . GLU A 1 84 ? 21.690 4.200 -30.213 1.00 86.81 84 GLU A C 1
ATOM 616 O O . GLU A 1 84 ? 22.783 4.722 -30.423 1.00 86.81 84 GLU A O 1
ATOM 621 N N . GLY A 1 85 ? 20.923 4.566 -29.184 1.00 85.81 85 GLY A N 1
ATOM 622 C CA . GLY A 1 85 ? 21.257 5.607 -28.211 1.00 85.81 85 GLY A CA 1
ATOM 623 C C . GLY A 1 85 ? 22.040 5.123 -26.987 1.00 85.81 85 GLY A C 1
ATOM 624 O O . GLY A 1 85 ? 22.264 5.922 -26.071 1.00 85.81 85 GLY A O 1
ATOM 625 N N . ALA A 1 86 ? 22.452 3.851 -26.935 1.00 90.00 86 ALA A N 1
ATOM 626 C CA . ALA A 1 86 ? 23.194 3.284 -25.811 1.00 90.00 86 ALA A CA 1
ATOM 627 C C . ALA A 1 86 ? 24.518 2.632 -26.224 1.00 90.00 86 ALA A C 1
ATOM 629 O O . ALA A 1 86 ? 24.686 2.115 -27.325 1.00 90.00 86 ALA A O 1
ATOM 630 N N . SER A 1 87 ? 25.467 2.631 -25.291 1.00 90.62 87 SER A N 1
ATOM 631 C CA . SER A 1 87 ? 26.691 1.838 -25.371 1.00 90.62 87 SER A CA 1
ATOM 632 C C . SER A 1 87 ? 26.598 0.634 -24.449 1.00 90.62 87 SER A C 1
ATOM 634 O O . SER A 1 87 ? 26.226 0.782 -23.282 1.00 90.62 87 SER A O 1
ATOM 636 N N . TYR A 1 88 ? 27.033 -0.515 -24.953 1.00 92.56 88 TYR A N 1
ATOM 637 C CA . TYR A 1 88 ? 27.085 -1.768 -24.213 1.00 92.56 88 TYR A CA 1
ATOM 638 C C . TYR A 1 88 ? 28.535 -2.090 -23.847 1.00 92.56 88 TYR A C 1
ATOM 640 O O . TYR A 1 88 ? 29.433 -1.996 -24.687 1.00 92.56 88 TYR A O 1
ATOM 648 N N . GLY A 1 89 ? 28.765 -2.466 -22.592 1.00 88.25 89 GLY A N 1
ATOM 649 C CA . GLY A 1 89 ? 30.061 -2.919 -22.103 1.00 88.25 89 GLY A CA 1
ATOM 650 C C . GLY A 1 89 ? 30.525 -4.198 -22.802 1.00 88.25 89 GLY A C 1
ATOM 651 O O . GLY A 1 89 ? 29.725 -4.991 -23.305 1.00 88.25 89 GLY A O 1
ATOM 652 N N . SER A 1 90 ? 31.839 -4.427 -22.825 1.00 87.12 90 SER A N 1
ATOM 653 C CA . SER A 1 90 ? 32.422 -5.620 -23.447 1.00 87.12 90 SER A CA 1
ATOM 654 C C . SER A 1 90 ? 31.885 -6.900 -22.798 1.00 87.12 90 SER A C 1
ATOM 656 O O . SER A 1 90 ? 32.082 -7.109 -21.602 1.00 87.12 90 SER A O 1
ATOM 658 N N . GLY A 1 91 ? 31.239 -7.763 -23.585 1.00 84.06 91 GLY A N 1
ATOM 659 C CA . GLY A 1 91 ? 30.649 -9.012 -23.093 1.00 84.06 91 GLY A CA 1
ATOM 660 C C . GLY A 1 91 ? 29.271 -8.865 -22.438 1.00 84.06 91 GLY A C 1
ATOM 661 O O . GLY A 1 91 ? 28.731 -9.870 -21.980 1.00 84.06 91 GLY A O 1
ATOM 662 N N . SER A 1 92 ? 28.687 -7.659 -22.408 1.00 85.75 92 SER A N 1
ATOM 663 C CA . SER A 1 92 ? 27.302 -7.474 -21.964 1.00 85.75 92 SER A CA 1
ATOM 664 C C . SER A 1 92 ? 26.339 -8.128 -22.972 1.00 85.75 92 SER A C 1
ATOM 666 O O . SER A 1 92 ? 26.485 -7.910 -24.183 1.00 85.75 92 SER A O 1
ATOM 668 N N . PRO A 1 93 ? 25.389 -8.966 -22.515 1.00 84.75 93 PRO A N 1
ATOM 669 C CA . PRO A 1 93 ? 24.401 -9.574 -23.393 1.00 84.75 93 PRO A CA 1
ATOM 670 C C . PRO A 1 93 ? 23.475 -8.498 -23.970 1.00 84.75 93 PRO A C 1
ATOM 672 O O . PRO A 1 93 ? 22.939 -7.676 -23.236 1.00 84.75 93 PRO A O 1
ATOM 675 N N . GLN A 1 94 ? 23.267 -8.530 -25.286 1.00 86.75 94 GLN A N 1
ATOM 676 C CA . GLN A 1 94 ? 22.337 -7.631 -25.970 1.00 86.75 94 GLN A CA 1
ATOM 677 C C . GLN A 1 94 ? 21.017 -8.358 -26.203 1.00 86.75 94 GLN A C 1
ATOM 679 O O . GLN A 1 94 ? 20.975 -9.395 -26.872 1.00 86.75 94 GLN A O 1
ATOM 684 N N . GLY A 1 95 ? 19.947 -7.841 -25.610 1.00 85.62 95 GLY A N 1
ATOM 685 C CA . GLY A 1 95 ? 18.597 -8.341 -25.788 1.00 85.62 95 GLY A CA 1
ATOM 686 C C . GLY A 1 95 ? 17.841 -7.594 -26.882 1.00 85.62 95 GLY A C 1
ATOM 687 O O . GLY A 1 95 ? 18.391 -6.888 -27.724 1.00 85.62 95 GLY A O 1
ATOM 688 N N . SER A 1 96 ? 16.519 -7.760 -26.871 1.00 92.81 96 SER A N 1
ATOM 689 C CA . SER A 1 96 ? 15.647 -6.853 -27.622 1.00 92.81 96 SER A CA 1
ATOM 690 C C . SER A 1 96 ? 15.622 -5.471 -26.949 1.00 92.81 96 SER A C 1
ATOM 692 O O . SER A 1 96 ? 15.765 -5.410 -25.725 1.00 92.81 96 SER A O 1
ATOM 694 N N . PRO A 1 97 ? 15.316 -4.380 -27.679 1.00 92.31 97 PRO A N 1
ATOM 695 C CA . PRO A 1 97 ? 15.225 -3.036 -27.096 1.00 92.31 97 PRO A CA 1
ATOM 696 C C . PRO A 1 97 ? 14.310 -2.948 -25.869 1.00 92.31 97 PRO A C 1
ATOM 698 O O . PRO A 1 97 ? 14.573 -2.184 -24.948 1.00 92.31 97 PRO A O 1
ATOM 701 N N . PHE A 1 98 ? 13.246 -3.757 -25.829 1.00 94.94 98 PHE A N 1
ATOM 702 C CA . PHE A 1 98 ? 12.349 -3.834 -24.677 1.00 94.94 98 PHE A CA 1
ATOM 703 C C . PHE A 1 98 ? 13.001 -4.491 -23.454 1.00 94.94 98 PHE A C 1
ATOM 705 O O . PHE A 1 98 ? 12.843 -4.003 -22.338 1.00 94.94 98 PHE A O 1
ATOM 712 N N . VAL A 1 99 ? 13.731 -5.589 -23.658 1.00 95.06 99 VAL A N 1
ATOM 713 C CA . VAL A 1 99 ? 14.407 -6.316 -22.574 1.00 95.06 99 VAL A CA 1
ATOM 714 C C . VAL A 1 99 ? 15.539 -5.473 -21.995 1.00 95.06 99 VAL A C 1
ATOM 716 O O . VAL A 1 99 ? 15.639 -5.357 -20.776 1.00 95.06 99 VAL A O 1
ATOM 719 N N . ASP A 1 100 ? 16.323 -4.823 -22.852 1.00 94.69 100 ASP A N 1
ATOM 720 C CA . ASP A 1 100 ? 17.421 -3.951 -22.429 1.00 94.69 100 ASP A CA 1
ATOM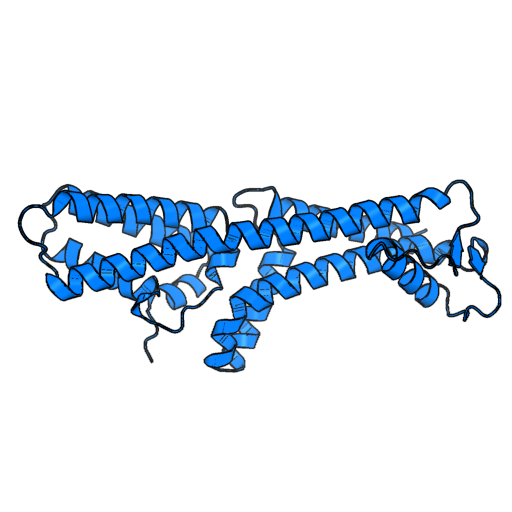 721 C C . ASP A 1 100 ? 16.898 -2.708 -21.697 1.00 94.69 100 ASP A C 1
ATOM 723 O O . ASP A 1 100 ? 17.453 -2.316 -20.672 1.00 94.69 100 ASP A O 1
ATOM 727 N N . ALA A 1 101 ? 15.784 -2.128 -22.162 1.00 95.50 101 ALA A N 1
ATOM 728 C CA . ALA A 1 101 ? 15.119 -1.021 -21.478 1.00 95.50 101 ALA A CA 1
ATOM 729 C C . ALA A 1 101 ? 14.625 -1.425 -20.085 1.00 95.50 101 ALA A C 1
ATOM 731 O O . ALA A 1 101 ? 14.797 -0.676 -19.124 1.00 95.50 101 ALA A O 1
ATOM 732 N N . LEU A 1 102 ? 14.013 -2.609 -19.976 1.00 96.62 102 LEU A N 1
ATOM 733 C CA . LEU A 1 102 ? 13.513 -3.141 -18.712 1.00 96.62 102 LEU A CA 1
ATOM 734 C C . LEU A 1 102 ? 14.655 -3.424 -17.736 1.00 96.62 102 LEU A C 1
ATOM 736 O O . LEU A 1 102 ? 14.545 -3.094 -16.558 1.00 96.62 102 LEU A O 1
ATOM 740 N N . TYR A 1 103 ? 15.753 -3.998 -18.226 1.00 95.62 103 TYR A N 1
ATOM 741 C CA . TYR A 1 103 ? 16.959 -4.237 -17.443 1.00 95.62 103 TYR A CA 1
ATOM 742 C C . TYR A 1 103 ? 17.573 -2.925 -16.939 1.00 95.62 103 TYR A C 1
ATOM 744 O O . TYR A 1 103 ? 17.765 -2.765 -15.733 1.00 95.62 103 TYR A O 1
ATOM 752 N N . LEU A 1 104 ? 17.810 -1.961 -17.835 1.00 95.06 104 LEU A N 1
ATOM 753 C CA . LEU A 1 104 ? 18.391 -0.662 -17.494 1.00 95.06 104 LEU A CA 1
ATOM 754 C C . LEU A 1 104 ? 17.530 0.100 -16.478 1.00 95.06 104 LEU A C 1
ATOM 756 O O . LEU A 1 104 ? 18.054 0.650 -15.507 1.00 95.06 104 LEU A O 1
ATOM 760 N N . SER A 1 105 ? 16.212 0.092 -16.676 1.00 96.88 105 SER A N 1
ATOM 761 C CA . SER A 1 105 ? 15.246 0.687 -15.753 1.00 96.88 105 SER A CA 1
ATOM 762 C C . SER A 1 105 ? 15.253 -0.019 -14.392 1.00 96.88 105 SER A C 1
ATOM 764 O O . SER A 1 105 ? 15.400 0.628 -13.359 1.00 96.88 105 SER A O 1
ATOM 766 N N . ALA A 1 106 ? 15.217 -1.355 -14.354 1.00 96.56 106 ALA A N 1
ATOM 767 C CA . ALA A 1 106 ? 15.269 -2.108 -13.100 1.00 96.56 106 ALA A CA 1
ATOM 768 C C . ALA A 1 106 ? 16.558 -1.837 -12.307 1.00 96.56 106 ALA A C 1
ATOM 770 O O . ALA A 1 106 ? 16.509 -1.627 -11.093 1.00 96.56 106 ALA A O 1
ATOM 771 N N . VAL A 1 107 ? 17.710 -1.793 -12.981 1.00 95.81 107 VAL A N 1
ATOM 772 C CA . VAL A 1 107 ? 19.017 -1.486 -12.374 1.00 95.81 107 VAL A CA 1
ATOM 773 C C . VAL A 1 107 ? 19.082 -0.038 -11.875 1.00 95.81 107 VAL A C 1
ATOM 775 O O . VAL A 1 107 ? 19.676 0.219 -10.827 1.00 95.81 107 VAL A O 1
ATOM 778 N N . SER A 1 108 ? 18.448 0.901 -12.580 1.00 95.25 108 SER A N 1
ATOM 779 C CA . SER A 1 108 ? 18.399 2.317 -12.193 1.00 95.25 108 SER A CA 1
ATOM 780 C C . SER A 1 108 ? 17.444 2.555 -11.021 1.00 95.25 108 SER A C 1
ATOM 782 O O . SER A 1 108 ? 17.859 3.091 -9.996 1.00 95.25 108 SER A O 1
ATOM 784 N N . ALA A 1 109 ? 16.194 2.092 -11.114 1.00 95.44 109 ALA A N 1
ATOM 785 C CA . ALA A 1 109 ? 15.167 2.250 -10.081 1.00 95.44 109 ALA A CA 1
ATOM 786 C C . ALA A 1 109 ? 15.527 1.545 -8.762 1.00 95.44 109 ALA A C 1
ATOM 788 O O . ALA A 1 109 ? 15.177 2.030 -7.686 1.00 95.44 109 ALA A O 1
ATOM 789 N N . SER A 1 110 ? 16.249 0.421 -8.830 1.00 93.31 110 SER A N 1
ATOM 790 C CA . SER A 1 110 ? 16.788 -0.276 -7.651 1.00 93.31 110 SER A CA 1
ATOM 791 C C . SER A 1 110 ? 18.056 0.361 -7.082 1.00 93.31 110 SER A C 1
ATOM 793 O O . SER A 1 110 ? 18.567 -0.111 -6.069 1.00 93.31 110 SER A O 1
ATOM 795 N N . THR A 1 111 ? 18.562 1.434 -7.699 1.00 93.50 111 THR A N 1
ATOM 796 C CA . THR A 1 111 ? 19.805 2.138 -7.337 1.00 93.50 111 THR A CA 1
ATOM 797 C C . THR A 1 111 ? 21.082 1.298 -7.456 1.00 93.50 111 THR A C 1
ATOM 799 O O . THR A 1 111 ? 22.116 1.666 -6.907 1.00 93.50 111 THR A O 1
ATOM 802 N N . LEU A 1 112 ? 21.033 0.180 -8.188 1.00 94.19 112 LEU A N 1
ATOM 803 C CA . LEU A 1 112 ? 22.166 -0.734 -8.340 1.00 94.19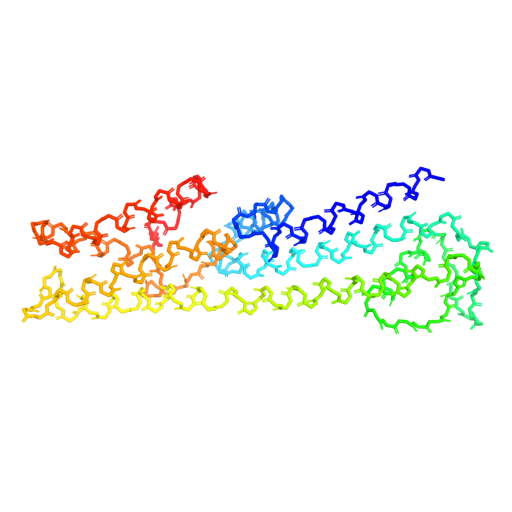 112 LEU A CA 1
ATOM 804 C C . LEU A 1 112 ? 23.248 -0.173 -9.276 1.00 94.19 112 LEU A C 1
ATOM 806 O O . LEU A 1 112 ? 24.429 -0.260 -8.962 1.00 94.19 112 LEU A O 1
ATOM 810 N N . GLY A 1 113 ? 22.846 0.405 -10.413 1.00 89.88 113 GLY A N 1
ATOM 811 C CA . GLY A 1 113 ? 23.741 1.146 -11.313 1.00 89.88 113 GLY A CA 1
ATOM 812 C C . GLY A 1 113 ? 24.943 0.361 -11.864 1.00 89.88 113 GLY A C 1
ATOM 813 O O . GLY A 1 113 ? 26.069 0.836 -11.762 1.00 89.88 113 GLY A O 1
ATOM 814 N N . LEU A 1 114 ? 24.720 -0.812 -12.471 1.00 91.50 114 LEU A N 1
ATOM 815 C CA . LEU A 1 114 ? 25.788 -1.702 -12.971 1.00 91.50 114 LEU A CA 1
ATOM 816 C C . LEU A 1 114 ? 26.703 -1.070 -14.039 1.00 91.50 114 LEU A C 1
ATOM 818 O O . LEU A 1 114 ? 27.874 -1.432 -14.127 1.00 91.50 114 LEU A O 1
ATOM 822 N N . GLY A 1 115 ? 26.190 -0.119 -14.829 1.00 88.25 115 GLY A N 1
ATOM 823 C CA . GLY A 1 115 ? 26.980 0.646 -15.804 1.00 88.25 115 GLY A CA 1
ATOM 824 C C . GLY A 1 115 ? 27.418 -0.136 -17.049 1.00 88.25 115 GLY A C 1
ATOM 825 O O . GLY A 1 115 ? 28.249 0.344 -17.815 1.00 88.25 115 GLY A O 1
ATOM 826 N N . ASP A 1 116 ? 26.870 -1.327 -17.265 1.00 90.94 116 ASP A N 1
ATOM 827 C CA . ASP A 1 116 ? 27.110 -2.179 -18.430 1.00 90.94 116 ASP A CA 1
ATOM 828 C C . ASP A 1 116 ? 26.275 -1.775 -19.653 1.00 90.94 116 ASP A C 1
ATOM 830 O O . ASP A 1 116 ? 26.688 -2.030 -20.783 1.00 90.94 116 ASP A O 1
ATOM 834 N N . VAL A 1 117 ? 25.146 -1.097 -19.439 1.00 91.44 117 VAL A N 1
ATOM 835 C CA . VAL A 1 117 ? 24.365 -0.411 -20.474 1.00 91.44 117 VAL A CA 1
ATOM 836 C C . VAL A 1 117 ? 24.242 1.059 -20.084 1.00 91.44 117 VAL A C 1
ATOM 838 O O . VAL A 1 117 ? 23.736 1.383 -19.011 1.00 91.44 117 VAL A O 1
ATOM 841 N N . VAL A 1 118 ? 24.719 1.966 -20.941 1.00 90.31 118 VAL A N 1
ATOM 842 C CA . VAL A 1 118 ? 24.754 3.411 -20.650 1.00 90.31 118 VAL A CA 1
ATOM 843 C C . VAL A 1 118 ? 24.184 4.210 -21.817 1.00 90.31 118 VAL A C 1
ATOM 845 O O . VAL A 1 118 ? 24.604 4.032 -22.958 1.00 90.31 118 VAL A O 1
ATOM 848 N N . ILE A 1 119 ? 23.252 5.123 -21.525 1.00 91.19 119 ILE A N 1
ATOM 849 C CA . ILE A 1 119 ? 22.691 6.068 -22.502 1.00 91.19 119 ILE A CA 1
ATOM 850 C C . ILE A 1 119 ? 23.780 7.069 -22.913 1.00 91.19 119 ILE A C 1
ATOM 852 O O . ILE A 1 119 ? 24.321 7.786 -22.070 1.00 91.19 119 ILE A O 1
ATOM 856 N N . GLN A 1 120 ? 24.087 7.133 -24.208 1.00 88.56 120 GLN A N 1
ATOM 857 C CA . GLN A 1 120 ? 25.126 8.008 -24.762 1.00 88.56 120 GLN A CA 1
ATOM 858 C C . GLN A 1 120 ? 24.608 9.419 -25.062 1.00 88.56 120 GLN A C 1
ATOM 860 O O . GLN A 1 120 ? 25.372 10.386 -25.011 1.00 88.56 120 GLN A O 1
ATOM 865 N N . ASP A 1 121 ? 23.310 9.556 -25.339 1.00 85.75 121 ASP A N 1
ATOM 866 C CA . ASP A 1 121 ? 22.713 10.845 -25.676 1.00 85.75 121 ASP A CA 1
ATOM 867 C C . ASP A 1 121 ? 22.819 11.836 -24.491 1.00 85.75 121 ASP A C 1
ATOM 869 O O . ASP A 1 121 ? 22.269 11.586 -23.406 1.00 85.75 121 ASP A O 1
ATOM 873 N N . PRO A 1 122 ? 23.507 12.987 -24.668 1.00 85.12 122 PRO A N 1
ATOM 874 C CA . PRO A 1 122 ? 23.653 13.999 -23.633 1.00 85.12 122 PRO A CA 1
ATOM 875 C C . PRO A 1 122 ? 22.347 14.490 -23.015 1.00 85.12 122 PRO A C 1
ATOM 877 O O . PRO A 1 122 ? 22.334 14.811 -21.827 1.00 85.12 122 PRO A O 1
ATOM 880 N N . SER A 1 123 ? 21.265 14.545 -23.790 1.00 85.75 123 SER A N 1
ATOM 881 C CA . SER A 1 123 ? 19.966 15.029 -23.321 1.00 85.75 123 SER A CA 1
ATOM 882 C C . SER A 1 123 ? 19.252 14.016 -22.428 1.00 85.75 123 SER A C 1
ATOM 884 O O . SER A 1 123 ? 18.488 14.411 -21.549 1.00 85.75 123 SER A O 1
ATOM 886 N N . TRP A 1 124 ? 19.535 12.724 -22.600 1.00 87.69 124 TRP A N 1
ATOM 887 C CA . TRP A 1 124 ? 18.833 11.636 -21.915 1.00 87.69 124 TRP A CA 1
ATOM 888 C C . TRP A 1 124 ? 19.645 10.978 -20.798 1.00 87.69 124 TRP A C 1
ATOM 890 O O . TRP A 1 124 ? 19.082 10.233 -19.997 1.00 87.69 124 TRP A O 1
ATOM 900 N N . ARG A 1 125 ? 20.937 11.311 -20.660 1.00 86.75 125 ARG A N 1
ATOM 901 C CA . ARG A 1 125 ? 21.811 10.780 -19.592 1.00 86.75 125 ARG A CA 1
ATOM 902 C C . ARG A 1 125 ? 21.272 10.992 -18.170 1.00 86.75 125 ARG A C 1
ATOM 904 O O . ARG A 1 125 ? 21.615 10.237 -17.269 1.00 86.75 125 ARG A O 1
ATOM 911 N N . TRP A 1 126 ? 20.454 12.027 -17.959 1.00 90.38 126 TRP A N 1
ATOM 912 C CA . TRP A 1 126 ? 19.881 12.370 -16.650 1.00 90.38 126 TRP A CA 1
ATOM 913 C C . TRP A 1 126 ? 18.655 11.537 -16.278 1.00 90.38 126 TRP A C 1
ATOM 915 O O . TRP A 1 126 ? 18.249 11.548 -15.116 1.00 90.38 126 TRP A O 1
ATOM 925 N N . LEU A 1 127 ? 18.087 10.796 -17.232 1.00 92.44 127 LEU A N 1
ATOM 926 C CA . LEU A 1 127 ? 16.880 10.012 -17.009 1.00 92.44 127 LEU A CA 1
ATOM 927 C C . LEU A 1 127 ? 17.112 8.888 -15.990 1.00 92.44 127 LEU A C 1
ATOM 929 O O . LEU A 1 127 ? 16.324 8.759 -15.062 1.00 92.44 127 LEU A O 1
ATOM 933 N N . ALA A 1 128 ? 18.215 8.143 -16.111 1.00 90.75 128 ALA A N 1
ATOM 934 C CA . ALA A 1 128 ? 18.540 7.047 -15.194 1.00 90.75 128 ALA A CA 1
ATOM 935 C C . ALA A 1 128 ? 18.826 7.523 -13.748 1.00 90.75 128 ALA A C 1
ATOM 937 O O . ALA A 1 128 ? 18.243 6.967 -12.817 1.00 90.75 128 ALA A O 1
ATOM 938 N N . PRO A 1 129 ? 19.627 8.586 -13.506 1.00 93.06 129 PRO A N 1
ATOM 939 C CA . PRO A 1 129 ? 19.745 9.177 -12.170 1.00 93.06 129 PRO A CA 1
ATOM 940 C C . PRO A 1 129 ? 18.411 9.667 -11.591 1.00 93.06 129 PRO A C 1
ATOM 942 O O . PRO A 1 129 ? 18.147 9.486 -10.402 1.00 93.06 129 PRO A O 1
ATOM 945 N N . PHE A 1 130 ? 17.560 10.281 -12.418 1.00 95.31 130 PHE A N 1
ATOM 946 C CA . PHE A 1 130 ? 16.242 10.751 -11.993 1.00 95.31 130 PHE A CA 1
ATOM 947 C C . PHE A 1 130 ? 15.309 9.590 -11.624 1.00 95.31 130 PHE A C 1
ATOM 949 O O . PHE A 1 130 ? 14.648 9.630 -10.588 1.00 95.31 130 PHE A O 1
ATOM 956 N N . GLU A 1 131 ? 15.299 8.532 -12.432 1.00 96.69 131 GLU A N 1
ATOM 957 C CA . GLU A 1 131 ? 14.594 7.287 -12.141 1.00 96.69 131 GLU A CA 1
ATOM 958 C C . GLU A 1 131 ? 15.072 6.665 -10.826 1.00 96.69 131 GLU A C 1
ATOM 960 O O . GLU A 1 131 ? 14.245 6.308 -9.989 1.00 96.69 131 GLU A O 1
ATOM 965 N N . GLY A 1 132 ? 16.387 6.593 -10.602 1.00 96.50 132 GLY A N 1
ATOM 966 C CA . GLY A 1 132 ? 16.950 6.088 -9.351 1.00 96.50 132 GLY A CA 1
ATOM 967 C C . GLY A 1 132 ? 16.503 6.896 -8.133 1.00 96.50 132 GLY A C 1
ATOM 968 O O . GLY A 1 132 ? 16.143 6.315 -7.109 1.00 96.50 132 GLY A O 1
ATOM 969 N N . LEU A 1 133 ? 16.435 8.227 -8.247 1.00 97.00 133 LEU A N 1
ATOM 970 C CA . LEU A 1 133 ? 15.924 9.090 -7.177 1.00 97.00 133 LEU A CA 1
ATOM 971 C C . LEU A 1 133 ? 14.441 8.821 -6.882 1.00 97.00 133 LEU A C 1
ATOM 973 O O . LEU A 1 133 ? 14.046 8.768 -5.717 1.00 97.00 133 LEU A O 1
ATOM 977 N N . LEU A 1 134 ? 13.622 8.629 -7.919 1.00 96.81 134 LEU A N 1
ATOM 978 C CA . LEU A 1 134 ? 12.208 8.291 -7.752 1.00 96.81 134 LEU A CA 1
ATOM 979 C C . LEU A 1 134 ? 12.018 6.894 -7.160 1.00 96.81 134 LEU A C 1
ATOM 981 O O . LEU A 1 134 ? 11.224 6.744 -6.235 1.00 96.81 134 LEU A O 1
ATOM 985 N N . GLY A 1 135 ? 12.756 5.891 -7.641 1.00 95.88 135 GLY A N 1
ATOM 986 C CA . GLY A 1 135 ? 12.729 4.531 -7.103 1.00 95.88 135 GLY A CA 1
ATOM 987 C C . GLY A 1 135 ? 13.107 4.508 -5.624 1.00 95.88 135 GLY A C 1
ATOM 988 O O . GLY A 1 135 ? 12.348 4.008 -4.792 1.00 95.88 135 GLY A O 1
ATOM 989 N N . PHE A 1 136 ? 14.213 5.165 -5.268 1.00 96.19 136 PHE A N 1
ATOM 990 C CA . PHE A 1 136 ? 14.623 5.352 -3.877 1.00 96.19 136 PHE A CA 1
ATOM 991 C C . PHE A 1 136 ? 13.560 6.082 -3.041 1.00 96.19 136 PHE A C 1
ATOM 993 O O . PHE A 1 136 ? 13.259 5.671 -1.916 1.00 96.19 136 PHE A O 1
ATOM 1000 N N . GLY A 1 137 ? 12.958 7.142 -3.587 1.00 95.56 137 GLY A N 1
ATOM 1001 C CA . GLY A 1 137 ? 11.884 7.894 -2.941 1.00 95.56 137 GLY A CA 1
ATOM 1002 C C . GLY A 1 137 ? 10.653 7.034 -2.649 1.00 95.56 137 GLY A C 1
ATOM 1003 O O . GLY A 1 137 ? 10.143 7.061 -1.530 1.00 95.56 137 GLY A O 1
ATOM 1004 N N . VAL A 1 138 ? 10.216 6.217 -3.612 1.00 94.69 138 VAL A N 1
ATOM 1005 C CA . VAL A 1 138 ? 9.085 5.287 -3.450 1.00 94.69 138 VAL A CA 1
ATOM 1006 C C . VAL A 1 138 ? 9.387 4.233 -2.383 1.00 94.69 138 VAL A C 1
ATOM 1008 O O . VAL A 1 138 ? 8.546 4.004 -1.515 1.00 94.69 138 VAL A O 1
ATOM 1011 N N . ILE A 1 139 ? 10.585 3.637 -2.378 1.00 94.31 139 ILE A N 1
ATOM 1012 C CA . ILE A 1 139 ? 10.992 2.661 -1.349 1.00 94.31 139 ILE A CA 1
ATOM 1013 C C . ILE A 1 139 ? 11.009 3.313 0.038 1.00 94.31 139 ILE A C 1
ATOM 1015 O O . ILE A 1 139 ? 10.464 2.767 0.997 1.00 94.31 139 ILE A O 1
ATOM 1019 N N . THR A 1 140 ? 11.592 4.505 0.150 1.00 95.00 140 THR A N 1
ATOM 1020 C CA . THR A 1 140 ? 11.676 5.247 1.416 1.00 95.00 140 THR A CA 1
ATOM 1021 C C . THR A 1 140 ? 10.287 5.601 1.949 1.00 95.00 140 THR A C 1
ATOM 1023 O O . THR A 1 140 ? 10.001 5.427 3.139 1.00 95.00 140 THR A O 1
ATOM 1026 N N . ALA A 1 141 ? 9.392 6.052 1.069 1.00 92.94 141 ALA A N 1
ATOM 1027 C CA . ALA A 1 141 ? 8.016 6.367 1.425 1.00 92.94 141 ALA A CA 1
ATOM 1028 C C . ALA A 1 141 ? 7.240 5.103 1.835 1.00 92.94 141 ALA A C 1
ATOM 1030 O O . ALA A 1 141 ? 6.523 5.127 2.833 1.00 92.94 141 ALA A O 1
ATOM 1031 N N . ALA A 1 142 ? 7.451 3.974 1.153 1.00 91.75 142 ALA A N 1
ATOM 1032 C CA . ALA A 1 142 ? 6.867 2.683 1.515 1.00 91.75 142 ALA A CA 1
ATOM 1033 C C . ALA A 1 142 ? 7.328 2.181 2.897 1.00 91.75 142 ALA A C 1
ATOM 1035 O O . ALA A 1 142 ? 6.514 1.699 3.684 1.00 91.75 142 ALA A O 1
ATOM 1036 N N . ILE A 1 143 ? 8.614 2.328 3.233 1.00 92.38 143 ILE A N 1
ATOM 1037 C CA . ILE A 1 143 ? 9.132 1.994 4.571 1.00 92.38 143 ILE A CA 1
ATOM 1038 C C . ILE A 1 143 ? 8.500 2.905 5.629 1.00 92.38 143 ILE A C 1
ATOM 1040 O O . ILE A 1 143 ? 8.072 2.433 6.681 1.00 92.38 143 ILE A O 1
ATOM 1044 N N . THR A 1 144 ? 8.398 4.203 5.344 1.00 91.50 144 THR A N 1
ATOM 1045 C CA . THR A 1 144 ? 7.755 5.178 6.240 1.00 91.50 144 THR A CA 1
ATOM 1046 C C . THR A 1 144 ? 6.281 4.845 6.466 1.00 91.50 144 THR A C 1
ATOM 1048 O O . THR A 1 144 ? 5.776 4.917 7.581 1.00 91.50 144 THR A O 1
ATOM 1051 N N . TRP A 1 145 ? 5.586 4.422 5.419 1.00 88.94 145 TRP A N 1
ATOM 1052 C CA . TRP A 1 145 ? 4.203 3.981 5.509 1.00 88.94 145 TRP A CA 1
ATOM 1053 C C . TRP A 1 145 ? 4.047 2.744 6.396 1.00 88.94 145 TRP A C 1
ATOM 1055 O O . TRP A 1 145 ? 3.204 2.722 7.294 1.00 88.94 145 TRP A O 1
ATOM 1065 N N . LEU A 1 146 ? 4.923 1.748 6.226 1.00 86.88 146 LEU A N 1
ATOM 1066 C CA . LEU A 1 146 ? 4.956 0.570 7.090 1.00 86.88 146 LEU A CA 1
ATOM 1067 C C . LEU A 1 146 ? 5.114 0.956 8.563 1.00 86.88 146 LEU A C 1
ATOM 1069 O O . LEU A 1 146 ? 4.372 0.447 9.402 1.00 86.88 146 LEU A O 1
ATOM 1073 N N . THR A 1 147 ? 6.025 1.874 8.894 1.00 88.31 147 THR A N 1
ATOM 1074 C CA . THR A 1 147 ? 6.244 2.293 10.288 1.00 88.31 147 THR A CA 1
ATOM 1075 C C . THR A 1 147 ? 5.077 3.090 10.876 1.00 88.31 147 THR A C 1
ATOM 1077 O O . THR A 1 147 ? 4.906 3.065 12.094 1.00 88.31 147 THR A O 1
ATOM 1080 N N . GLN A 1 148 ? 4.229 3.723 10.056 1.00 87.62 148 GLN A N 1
ATOM 1081 C CA . GLN A 1 148 ? 3.012 4.424 10.499 1.00 87.62 148 GLN A CA 1
ATOM 1082 C C . GLN A 1 148 ? 1.824 3.487 10.766 1.00 87.62 148 GLN A C 1
ATOM 1084 O O . GLN A 1 148 ? 1.034 3.736 11.681 1.00 87.62 148 GLN A O 1
ATOM 1089 N N . ILE A 1 149 ? 1.726 2.371 10.036 1.00 87.50 149 ILE A N 1
ATOM 1090 C CA . ILE A 1 149 ? 0.655 1.375 10.209 1.00 87.50 149 ILE A CA 1
ATOM 1091 C C . ILE A 1 149 ? 0.731 0.699 11.590 1.00 87.50 149 ILE A C 1
ATOM 1093 O O . ILE A 1 149 ? -0.292 0.495 12.252 1.00 87.50 149 ILE A O 1
ATOM 1097 N N . TYR A 1 150 ? 1.932 0.346 12.064 1.00 87.44 150 TYR A N 1
ATOM 1098 C CA . TYR A 1 150 ? 2.093 -0.424 13.308 1.00 87.44 150 TYR A CA 1
ATOM 1099 C C . TYR A 1 150 ? 1.588 0.291 14.576 1.00 87.44 150 TYR A C 1
ATOM 1101 O O . TYR A 1 150 ? 0.905 -0.361 15.371 1.00 87.44 150 TYR A O 1
ATOM 1109 N N . PRO A 1 151 ? 1.849 1.594 14.798 1.00 91.12 151 PRO A N 1
ATOM 1110 C CA . PRO A 1 151 ? 1.270 2.340 15.913 1.00 91.12 151 PRO A CA 1
ATOM 1111 C C . PRO A 1 151 ? -0.262 2.329 15.941 1.00 91.12 151 PRO A C 1
ATOM 1113 O O . PRO A 1 151 ? -0.838 2.147 17.014 1.00 91.12 151 PRO A O 1
ATOM 1116 N N . ALA A 1 152 ? -0.925 2.467 14.787 1.00 91.00 152 ALA A N 1
ATOM 1117 C CA . ALA A 1 152 ? -2.386 2.404 14.690 1.00 91.00 152 ALA A CA 1
ATOM 1118 C C . ALA A 1 152 ? -2.915 1.016 15.094 1.00 91.00 152 ALA A C 1
ATOM 1120 O O . ALA A 1 152 ? -3.817 0.890 15.929 1.00 91.00 152 ALA A O 1
ATOM 1121 N N . LEU A 1 153 ? -2.280 -0.050 14.590 1.00 91.19 153 LEU A N 1
ATOM 1122 C CA . LEU A 1 153 ? -2.595 -1.424 14.995 1.00 91.19 153 LEU A CA 1
ATOM 1123 C C . LEU A 1 153 ? -2.345 -1.652 16.492 1.00 91.19 153 LEU A C 1
ATOM 1125 O O . LEU A 1 153 ? -3.146 -2.306 17.158 1.00 91.19 153 LEU A O 1
ATOM 1129 N N . SER A 1 154 ? -1.263 -1.098 17.041 1.00 92.69 154 SER A N 1
ATOM 1130 C CA . SER A 1 154 ? -0.929 -1.198 18.465 1.00 92.69 154 SER A CA 1
ATOM 1131 C C . SER A 1 154 ? -1.982 -0.520 19.346 1.00 92.69 154 SER A C 1
ATOM 1133 O O . SER A 1 154 ? -2.469 -1.130 20.300 1.00 92.69 154 SER A O 1
ATOM 1135 N N . ARG A 1 155 ? -2.433 0.693 18.988 1.00 93.94 155 ARG A N 1
ATOM 1136 C CA . ARG A 1 155 ? -3.518 1.392 19.699 1.00 93.94 155 ARG A CA 1
ATOM 1137 C C . ARG A 1 155 ? -4.804 0.569 19.706 1.00 93.94 155 ARG A C 1
ATOM 1139 O O . ARG A 1 155 ? -5.360 0.342 20.781 1.00 93.94 155 ARG A O 1
ATOM 1146 N N . ARG A 1 156 ? -5.220 0.040 18.551 1.00 93.25 156 ARG A N 1
ATOM 1147 C CA . ARG A 1 156 ? -6.399 -0.837 18.421 1.00 93.25 156 ARG A CA 1
ATOM 1148 C C . ARG A 1 156 ? -6.309 -2.087 19.303 1.00 93.25 156 ARG A C 1
ATOM 1150 O O . ARG A 1 156 ? -7.260 -2.412 20.017 1.00 93.25 156 ARG A O 1
ATOM 1157 N N . ARG A 1 157 ? -5.166 -2.775 19.278 1.00 94.44 157 ARG A N 1
ATOM 1158 C CA . ARG A 1 157 ? -4.924 -3.993 20.072 1.00 94.44 157 ARG A CA 1
ATOM 1159 C C . ARG A 1 157 ? -4.894 -3.700 21.564 1.00 94.44 157 ARG A C 1
ATOM 1161 O O . ARG A 1 157 ? -5.512 -4.425 22.333 1.00 94.44 157 ARG A O 1
ATOM 1168 N N . SER A 1 158 ? -4.242 -2.608 21.962 1.00 95.12 158 SER A N 1
ATOM 1169 C CA . SER A 1 158 ? -4.213 -2.184 23.360 1.00 95.12 158 SER A CA 1
ATOM 1170 C C . SER A 1 158 ? -5.617 -1.882 23.882 1.00 95.12 158 SER A C 1
ATOM 1172 O O . SER A 1 158 ? -5.902 -2.172 25.040 1.00 95.12 158 SER A O 1
ATOM 1174 N N . LEU A 1 159 ? -6.490 -1.277 23.062 1.00 95.19 159 LEU A N 1
ATOM 1175 C CA . LEU A 1 159 ? -7.875 -0.991 23.446 1.00 95.19 159 LEU A CA 1
ATOM 1176 C C . LEU A 1 159 ? -8.640 -2.288 23.657 1.00 95.19 159 LEU A C 1
ATOM 1178 O O . LEU A 1 159 ? -9.292 -2.453 24.679 1.00 95.19 159 LEU A O 1
ATOM 1182 N N . SER A 1 160 ? -8.511 -3.209 22.707 1.00 94.00 160 SER A N 1
ATOM 1183 C CA . SER A 1 160 ? -9.196 -4.499 22.760 1.00 94.00 160 SER A CA 1
ATOM 1184 C C . SER A 1 160 ? -8.787 -5.301 23.998 1.00 94.00 160 SER A C 1
ATOM 1186 O O . SER A 1 160 ? -9.654 -5.803 24.711 1.00 94.00 160 SER A O 1
ATOM 1188 N N . LEU A 1 161 ? -7.484 -5.330 24.301 1.00 93.81 161 LEU A N 1
ATOM 1189 C CA . LEU A 1 161 ? -6.947 -6.028 25.466 1.00 93.81 161 LEU A CA 1
ATOM 1190 C C . LEU A 1 161 ? -7.425 -5.407 26.782 1.00 93.81 161 LEU A C 1
ATOM 1192 O O . LEU A 1 161 ? -7.863 -6.131 27.662 1.00 93.81 161 LEU A O 1
ATOM 1196 N N . ASP A 1 162 ? -7.379 -4.080 26.897 1.00 93.00 162 ASP A N 1
ATOM 1197 C CA . ASP A 1 162 ? -7.788 -3.359 28.108 1.00 93.00 162 ASP A CA 1
ATOM 1198 C C . ASP A 1 162 ? -9.289 -3.508 28.403 1.00 93.00 162 ASP A C 1
ATOM 1200 O O . ASP A 1 162 ? -9.689 -3.710 29.549 1.00 93.00 162 ASP A O 1
ATOM 1204 N N . VAL A 1 163 ? -10.126 -3.480 27.359 1.00 92.12 163 VAL A N 1
ATOM 1205 C CA . VAL A 1 163 ? -11.559 -3.792 27.472 1.00 92.12 163 VAL A CA 1
ATOM 1206 C C . VAL A 1 163 ? -11.751 -5.230 27.939 1.00 92.12 163 VAL A C 1
ATOM 1208 O O . VAL A 1 163 ? -12.576 -5.486 28.812 1.00 92.12 163 VAL A O 1
ATOM 1211 N N . TRP A 1 164 ? -10.993 -6.172 27.372 1.00 91.50 164 TRP A N 1
ATOM 1212 C CA . TRP A 1 164 ? -11.093 -7.577 27.747 1.00 91.50 164 TRP A CA 1
ATOM 1213 C C . TRP A 1 164 ? -10.738 -7.796 29.218 1.00 91.50 164 TRP A C 1
ATOM 1215 O O . TRP A 1 164 ? -11.555 -8.342 29.951 1.00 91.50 164 TRP A O 1
ATOM 1225 N N . THR A 1 165 ? -9.557 -7.352 29.655 1.00 90.44 165 THR A N 1
ATOM 1226 C CA . THR A 1 165 ? -9.062 -7.588 31.020 1.00 90.44 165 THR A CA 1
ATOM 1227 C C . THR A 1 165 ? -9.933 -6.906 32.065 1.00 90.44 165 THR A C 1
ATOM 1229 O O . THR A 1 165 ? -10.273 -7.512 33.071 1.00 90.44 165 THR A O 1
ATOM 1232 N N . THR A 1 166 ? -10.368 -5.670 31.809 1.00 89.31 166 THR A N 1
ATOM 1233 C CA . THR A 1 166 ? -11.216 -4.942 32.763 1.00 89.31 166 THR A CA 1
ATOM 1234 C C . THR A 1 166 ? -12.572 -5.623 32.946 1.00 89.31 166 THR A C 1
ATOM 1236 O O . THR A 1 166 ? -13.074 -5.732 34.061 1.00 89.31 166 THR A O 1
ATOM 1239 N N . LEU A 1 167 ? -13.194 -6.083 31.859 1.00 87.94 167 LEU A N 1
ATOM 1240 C CA . LEU A 1 167 ? -14.513 -6.714 31.940 1.00 87.94 167 LEU A CA 1
ATOM 1241 C C . LEU A 1 167 ? -14.444 -8.174 32.403 1.00 87.94 167 LEU A C 1
ATOM 1243 O O . LEU A 1 167 ? -15.465 -8.716 32.816 1.00 87.94 167 LEU A O 1
ATOM 1247 N N . GLU A 1 168 ? -13.267 -8.801 32.365 1.00 87.06 168 GLU A N 1
ATOM 1248 C CA . GLU A 1 168 ? -13.022 -10.101 32.998 1.00 87.06 168 GLU A CA 1
ATOM 1249 C C . GLU A 1 168 ? -13.064 -9.990 34.531 1.00 87.06 168 GLU A C 1
ATOM 1251 O O . GLU A 1 168 ? -13.693 -10.825 35.176 1.00 87.06 168 GLU A O 1
ATOM 1256 N N . ASP A 1 169 ? -12.507 -8.915 35.100 1.00 81.44 169 ASP A N 1
ATOM 1257 C CA . ASP A 1 169 ? -12.495 -8.685 36.553 1.00 81.44 169 ASP A CA 1
ATOM 1258 C C . ASP A 1 169 ? -13.838 -8.174 37.102 1.00 81.44 169 ASP A C 1
ATOM 1260 O O . ASP A 1 169 ? -14.243 -8.534 38.209 1.00 81.44 169 ASP A O 1
ATOM 1264 N N . TYR A 1 170 ? -14.540 -7.322 36.344 1.00 76.94 170 TYR A N 1
ATOM 1265 C CA . TYR A 1 170 ? -15.701 -6.584 36.859 1.00 76.94 170 TYR A CA 1
ATOM 1266 C C . TYR A 1 170 ? -17.037 -6.879 36.160 1.00 76.94 170 TYR A C 1
ATOM 1268 O O . TYR A 1 170 ? -18.082 -6.371 36.575 1.00 76.94 170 TYR A O 1
ATOM 1276 N N . GLY A 1 171 ? -17.041 -7.681 35.094 1.00 76.50 171 GLY A N 1
ATOM 1277 C CA . GLY A 1 171 ? -18.227 -7.875 34.259 1.00 76.50 171 GLY A CA 1
ATOM 1278 C C . GLY A 1 171 ? -18.715 -6.571 33.612 1.00 76.50 171 GLY A C 1
ATOM 1279 O O . GLY A 1 171 ? -17.976 -5.597 33.495 1.00 76.50 171 GLY A O 1
ATOM 1280 N N . ALA A 1 172 ? -19.985 -6.525 33.196 1.00 71.62 172 ALA A N 1
ATOM 1281 C CA . ALA A 1 172 ? -20.576 -5.361 32.515 1.00 71.62 172 ALA A CA 1
ATOM 1282 C C . ALA A 1 172 ? -20.888 -4.156 33.438 1.00 71.62 172 ALA A C 1
ATOM 1284 O O . ALA A 1 172 ? -21.396 -3.138 32.965 1.00 71.62 172 ALA A O 1
ATOM 1285 N N . SER A 1 173 ? -20.567 -4.250 34.736 1.00 67.88 173 SER A N 1
ATOM 1286 C CA . SER A 1 173 ? -20.777 -3.198 35.744 1.00 67.88 173 SER A CA 1
ATOM 1287 C C . SER A 1 173 ? -19.495 -2.952 36.555 1.00 67.88 173 SER A C 1
ATOM 1289 O O . SER A 1 173 ? -19.375 -3.438 37.682 1.00 67.88 173 SER A O 1
ATOM 1291 N N . PRO A 1 174 ? -18.525 -2.190 36.016 1.00 61.75 174 PRO A N 1
ATOM 1292 C CA . PRO A 1 174 ? -17.321 -1.827 36.758 1.00 61.75 174 PRO A CA 1
ATOM 1293 C C . PRO A 1 174 ? -17.654 -0.996 38.022 1.00 61.75 174 PRO A C 1
ATOM 1295 O O . PRO A 1 174 ? -18.467 -0.071 37.939 1.00 61.75 174 PRO A O 1
ATOM 1298 N N . PRO A 1 175 ? -17.073 -1.306 39.204 1.00 52.84 175 PRO A N 1
ATOM 1299 C CA . PRO A 1 175 ? -17.438 -0.703 40.484 1.00 52.84 175 PRO A CA 1
ATOM 1300 C C . PRO A 1 175 ? -16.918 0.728 40.626 1.00 52.84 175 PRO A C 1
ATOM 1302 O O . PRO A 1 175 ? -15.999 1.154 39.930 1.00 52.84 175 PRO A O 1
ATOM 1305 N N . VAL A 1 176 ? -17.556 1.461 41.544 1.00 52.38 176 VAL A N 1
ATOM 1306 C CA . VAL A 1 176 ? -17.587 2.922 41.748 1.00 52.38 176 VAL A CA 1
ATOM 1307 C C . VAL A 1 176 ? -16.196 3.584 41.926 1.00 52.38 176 VAL A C 1
ATOM 1309 O O . VAL A 1 176 ? -15.831 4.036 43.000 1.00 52.38 176 VAL A O 1
ATOM 1312 N N . GLN A 1 177 ? -15.424 3.638 40.840 1.00 51.91 177 GLN A N 1
ATOM 1313 C CA . GLN A 1 177 ? -14.573 4.727 40.326 1.00 51.91 177 GLN A CA 1
ATOM 1314 C C . GLN A 1 177 ? -14.519 4.638 38.769 1.00 51.91 177 GLN A C 1
ATOM 1316 O O . GLN A 1 177 ? -13.496 4.922 38.144 1.00 51.91 177 GLN A O 1
ATOM 1321 N N . PRO A 1 178 ? -15.622 4.240 38.097 1.00 61.94 178 PRO A N 1
ATOM 1322 C CA . PRO A 1 178 ? -15.622 3.550 36.809 1.00 61.94 178 PRO A CA 1
ATOM 1323 C C . PRO A 1 178 ? -15.844 4.499 35.616 1.00 61.94 178 PRO A C 1
ATOM 1325 O O . PRO A 1 178 ? -15.799 4.079 34.462 1.00 61.94 178 PRO A O 1
ATOM 1328 N N . SER A 1 179 ? -16.044 5.798 35.870 1.00 66.31 179 SER A N 1
ATOM 1329 C CA . SER A 1 179 ? -16.233 6.837 34.854 1.00 66.31 179 SER A CA 1
ATOM 1330 C C . SER A 1 179 ? -14.939 7.160 34.107 1.00 66.31 179 SER A C 1
ATOM 1332 O O . SER A 1 179 ? -14.960 7.426 32.906 1.00 66.31 179 SER A O 1
ATOM 1334 N N . SER A 1 180 ? -13.791 7.100 34.785 1.00 79.88 180 SER A N 1
ATOM 1335 C CA . SER A 1 180 ? -12.481 7.362 34.177 1.00 79.88 180 SER A CA 1
ATOM 1336 C C . SER A 1 180 ? -12.103 6.291 33.150 1.00 79.88 180 SER A C 1
ATOM 1338 O O . SER A 1 180 ? -11.580 6.626 32.086 1.00 79.88 180 SER A O 1
ATOM 1340 N N . VAL A 1 181 ? -12.434 5.024 33.420 1.00 86.75 181 VAL A N 1
ATOM 1341 C CA . VAL A 1 181 ? -12.181 3.895 32.514 1.00 86.75 181 VAL A CA 1
ATOM 1342 C C . VAL A 1 181 ? -13.063 3.982 31.272 1.00 86.75 181 VAL A C 1
ATOM 1344 O O . VAL A 1 181 ? -12.548 3.974 30.154 1.00 86.75 181 VAL A O 1
ATOM 1347 N N . VAL A 1 182 ? -14.374 4.182 31.442 1.00 87.81 182 VAL A N 1
ATOM 1348 C CA . VAL A 1 182 ? -15.300 4.358 30.309 1.00 87.81 182 VAL A CA 1
ATOM 1349 C C . VAL A 1 182 ? -14.906 5.572 29.459 1.00 87.81 182 VAL A C 1
ATOM 1351 O O . VAL A 1 182 ? -14.879 5.494 28.228 1.00 87.81 182 VAL A O 1
ATOM 1354 N N . ARG A 1 183 ? -14.515 6.685 30.092 1.00 88.81 183 ARG A N 1
ATOM 1355 C CA . ARG A 1 183 ? -14.016 7.880 29.393 1.00 88.81 183 ARG A CA 1
ATOM 1356 C C . ARG A 1 183 ? -12.704 7.614 28.648 1.00 88.81 183 ARG A C 1
ATOM 1358 O O . ARG A 1 183 ? -12.526 8.103 27.528 1.00 88.81 183 ARG A O 1
ATOM 1365 N N . SER A 1 184 ? -11.800 6.824 29.229 1.00 91.69 184 SER A N 1
ATOM 1366 C CA . SER A 1 184 ? -10.570 6.365 28.572 1.00 91.69 184 SER A CA 1
ATOM 1367 C C . SER A 1 184 ? -10.889 5.540 27.324 1.00 91.69 184 SER A C 1
ATOM 1369 O O . SER A 1 184 ? -10.365 5.834 26.248 1.00 91.69 184 SER A O 1
ATOM 1371 N N . TRP A 1 185 ? -11.821 4.585 27.406 1.00 93.75 185 TRP A N 1
ATOM 1372 C CA . TRP A 1 185 ? -12.279 3.824 26.241 1.00 93.75 185 TRP A CA 1
ATOM 1373 C C . TRP A 1 185 ? -12.900 4.716 25.177 1.00 93.75 185 TRP A C 1
ATOM 1375 O O . TRP A 1 185 ? -12.522 4.599 24.016 1.00 93.75 185 TRP A O 1
ATOM 1385 N N . ALA A 1 186 ? -13.773 5.655 25.549 1.00 92.44 186 ALA A N 1
ATOM 1386 C CA . ALA A 1 186 ? -14.370 6.593 24.598 1.00 92.44 186 ALA A CA 1
ATOM 1387 C C . ALA A 1 186 ? -13.306 7.423 23.854 1.00 92.44 186 ALA A C 1
ATOM 1389 O O . ALA A 1 186 ? -13.422 7.631 22.644 1.00 92.44 186 ALA A O 1
ATOM 1390 N N . THR A 1 187 ? -12.251 7.846 24.558 1.00 93.12 187 THR A N 1
ATOM 1391 C CA . THR A 1 187 ? -11.126 8.618 23.999 1.00 93.12 187 THR A CA 1
ATOM 1392 C C . THR A 1 187 ? -10.266 7.763 23.068 1.00 93.12 187 THR A C 1
ATOM 1394 O O . THR A 1 187 ? -9.951 8.165 21.949 1.00 93.12 187 THR A O 1
ATOM 1397 N N . ARG A 1 188 ? -9.920 6.545 23.492 1.00 95.00 188 ARG A N 1
ATOM 1398 C CA . ARG A 1 188 ? -9.135 5.595 22.691 1.00 95.00 188 ARG A CA 1
ATOM 1399 C C . ARG A 1 188 ? -9.903 5.123 21.462 1.00 95.00 188 ARG A C 1
ATOM 1401 O O . ARG A 1 188 ? -9.310 4.957 20.403 1.00 95.00 188 ARG A O 1
ATOM 1408 N N . LEU A 1 189 ? -11.220 4.975 21.569 1.00 94.12 189 LEU A N 1
ATOM 1409 C CA . LEU A 1 189 ? -12.096 4.639 20.453 1.00 94.12 189 LEU A CA 1
ATOM 1410 C C . LEU A 1 189 ? -12.179 5.778 19.430 1.00 94.12 189 LEU A C 1
ATOM 1412 O O . LEU A 1 189 ? -12.185 5.519 18.227 1.00 94.12 189 LEU A O 1
ATOM 1416 N N . ALA A 1 190 ? -12.182 7.035 19.884 1.00 92.94 190 ALA A N 1
ATOM 1417 C CA . ALA A 1 190 ? -12.066 8.189 18.995 1.00 92.94 190 ALA A CA 1
ATOM 1418 C C . ALA A 1 190 ? -10.711 8.199 18.265 1.00 92.94 190 ALA A C 1
ATOM 1420 O O . ALA A 1 190 ? -10.682 8.390 17.052 1.00 92.94 190 ALA A O 1
ATOM 1421 N N . ALA A 1 191 ? -9.608 7.899 18.960 1.00 93.12 191 ALA A N 1
ATOM 1422 C CA . ALA A 1 191 ? -8.293 7.757 18.328 1.00 93.12 191 ALA A CA 1
ATOM 1423 C C . ALA A 1 191 ? -8.271 6.628 17.280 1.00 93.12 191 ALA A C 1
ATOM 1425 O O . ALA A 1 191 ? -7.823 6.844 16.160 1.00 93.12 191 ALA A O 1
ATOM 1426 N N . VAL A 1 192 ? -8.844 5.460 17.594 1.00 93.06 192 VAL A N 1
ATOM 1427 C CA . VAL A 1 192 ? -8.993 4.347 16.637 1.00 93.06 192 VAL A CA 1
ATOM 1428 C C . VAL A 1 192 ? -9.862 4.748 15.439 1.00 93.06 192 VAL A C 1
ATOM 1430 O O . VAL A 1 192 ? -9.579 4.351 14.313 1.00 93.06 192 VAL A O 1
ATOM 1433 N N . SER A 1 193 ? -10.898 5.561 15.651 1.00 90.88 193 SER A N 1
ATOM 1434 C CA . SER A 1 193 ? -11.744 6.075 14.565 1.00 90.88 193 SER A CA 1
ATOM 1435 C C . SER A 1 193 ? -10.950 6.961 13.605 1.00 90.88 193 SER A C 1
ATOM 1437 O O . SER A 1 193 ? -11.067 6.805 12.393 1.00 90.88 193 SER A O 1
ATOM 1439 N N . VAL A 1 194 ? -10.108 7.850 14.138 1.00 90.62 194 VAL A N 1
ATOM 1440 C CA . VAL A 1 194 ? -9.186 8.670 13.337 1.00 90.62 194 VAL A CA 1
ATOM 1441 C C . VAL A 1 194 ? -8.180 7.787 12.599 1.00 90.62 194 VAL A C 1
ATOM 1443 O O . VAL A 1 194 ? -7.948 7.999 11.411 1.00 90.62 194 VAL A O 1
ATOM 1446 N N . ASP A 1 195 ? -7.644 6.760 13.261 1.00 90.44 195 ASP A N 1
ATOM 1447 C CA . ASP A 1 195 ? -6.693 5.826 12.655 1.00 90.44 195 ASP A CA 1
ATOM 1448 C C . ASP A 1 195 ? -7.285 5.095 11.447 1.00 90.44 195 ASP A C 1
ATOM 1450 O O . ASP A 1 195 ? -6.595 4.956 10.440 1.00 90.44 195 ASP A O 1
ATOM 1454 N N . PHE A 1 196 ? -8.557 4.685 11.506 1.00 87.06 196 PHE A N 1
ATOM 1455 C CA . PHE A 1 196 ? -9.246 4.075 10.363 1.00 87.06 196 PHE A CA 1
ATOM 1456 C C . PHE A 1 196 ? -9.437 5.040 9.194 1.00 87.06 196 PHE A C 1
ATOM 1458 O O . PHE A 1 196 ? -9.411 4.596 8.052 1.00 87.06 196 PHE A O 1
ATOM 1465 N N . VAL A 1 197 ? -9.616 6.338 9.456 1.00 86.62 197 VAL A N 1
ATOM 1466 C CA . VAL A 1 197 ? -9.722 7.348 8.391 1.00 86.62 197 VAL A CA 1
ATOM 1467 C C . VAL A 1 197 ? -8.360 7.627 7.762 1.00 86.62 197 VAL A C 1
ATOM 1469 O O . VAL A 1 197 ? -8.271 7.836 6.556 1.00 86.62 197 VAL A O 1
ATOM 1472 N N . GLN A 1 198 ? -7.304 7.658 8.573 1.00 84.94 198 GLN A N 1
ATOM 1473 C CA . GLN A 1 198 ? -5.957 7.999 8.118 1.00 84.94 198 GLN A CA 1
ATOM 1474 C C . GLN A 1 198 ? -5.227 6.817 7.475 1.00 84.94 198 GLN A C 1
ATOM 1476 O O . GLN A 1 198 ? -4.446 7.031 6.557 1.00 84.94 198 GLN A O 1
ATOM 1481 N N . ASN A 1 199 ? -5.479 5.592 7.942 1.00 83.19 199 ASN A N 1
ATOM 1482 C CA . ASN A 1 199 ? -4.764 4.382 7.539 1.00 83.19 199 ASN A CA 1
ATOM 1483 C C . ASN A 1 199 ? -5.762 3.302 7.119 1.00 83.19 199 ASN A C 1
ATOM 1485 O O . ASN A 1 199 ? -5.969 2.309 7.827 1.00 83.19 199 ASN A O 1
ATOM 1489 N N . THR A 1 200 ? -6.383 3.503 5.960 1.00 79.94 200 THR A N 1
ATOM 1490 C CA . THR A 1 200 ? -7.432 2.628 5.417 1.00 79.94 200 THR A CA 1
ATOM 1491 C C . THR A 1 200 ? -6.989 1.159 5.353 1.00 79.94 200 THR A C 1
ATOM 1493 O O . THR A 1 200 ? -7.776 0.231 5.525 1.00 79.94 200 THR A O 1
ATOM 1496 N N . GLU A 1 201 ? -5.697 0.908 5.160 1.00 81.69 201 GLU A N 1
ATOM 1497 C CA . GLU A 1 201 ? -5.130 -0.428 4.989 1.00 81.69 201 GLU A CA 1
ATOM 1498 C C . GLU A 1 201 ? -5.041 -1.210 6.301 1.00 81.69 201 GLU A C 1
ATOM 1500 O O . GLU A 1 201 ? -5.065 -2.443 6.276 1.00 81.69 201 GLU A O 1
ATOM 1505 N N . THR A 1 202 ? -5.048 -0.527 7.455 1.00 84.06 202 THR A N 1
ATOM 1506 C CA . THR A 1 202 ? -5.116 -1.173 8.782 1.00 84.06 202 THR A CA 1
ATOM 1507 C C . THR A 1 202 ? -6.392 -1.996 8.961 1.00 84.06 202 THR A C 1
ATOM 1509 O O . THR A 1 202 ? -6.429 -2.926 9.776 1.00 84.06 202 THR A O 1
ATOM 1512 N N . PHE A 1 203 ? -7.430 -1.699 8.173 1.00 82.56 203 PHE A N 1
ATOM 1513 C CA . PHE A 1 203 ? -8.664 -2.465 8.133 1.00 82.56 203 PHE A CA 1
ATOM 1514 C C . PHE A 1 203 ? -8.450 -3.913 7.700 1.00 82.56 203 PHE A C 1
ATOM 1516 O O . PHE A 1 203 ? -9.122 -4.790 8.215 1.00 82.56 203 PHE A O 1
ATOM 1523 N N . TRP A 1 204 ? -7.499 -4.209 6.813 1.00 80.88 204 TRP A N 1
ATOM 1524 C CA . TRP A 1 204 ? -7.305 -5.578 6.314 1.00 80.88 204 TRP A CA 1
ATOM 1525 C C . TRP A 1 204 ? -6.467 -6.460 7.250 1.00 80.88 204 TRP A C 1
ATOM 1527 O O . TRP A 1 204 ? -6.314 -7.660 7.012 1.00 80.88 204 TRP A O 1
ATOM 1537 N N . PHE A 1 205 ? -5.927 -5.891 8.330 1.00 84.88 205 PHE A N 1
ATOM 1538 C CA . PHE A 1 205 ? -5.156 -6.634 9.321 1.00 84.88 205 PHE A CA 1
ATOM 1539 C C . PHE A 1 205 ? -6.081 -7.371 10.287 1.00 84.88 205 PHE A C 1
ATOM 1541 O O . PHE A 1 205 ? -6.882 -6.753 10.993 1.00 84.88 205 PHE A O 1
ATOM 1548 N N . ARG A 1 206 ? -5.908 -8.694 10.368 1.00 82.38 206 ARG A N 1
ATOM 1549 C CA . ARG A 1 206 ? -6.651 -9.573 11.276 1.00 82.38 206 ARG A CA 1
ATOM 1550 C C . ARG A 1 206 ? -5.801 -10.006 12.462 1.00 82.38 206 ARG A C 1
ATOM 1552 O O . ARG A 1 206 ? -4.628 -10.340 12.312 1.00 82.38 206 ARG A O 1
ATOM 1559 N N . GLU A 1 207 ? -6.421 -10.034 13.637 1.00 83.62 207 GLU A N 1
ATOM 1560 C CA . GLU A 1 207 ? -5.877 -10.686 14.824 1.00 83.62 207 GLU A CA 1
ATOM 1561 C C . GLU A 1 207 ? -6.352 -12.143 14.918 1.00 83.62 207 GLU A C 1
ATOM 1563 O O . GLU A 1 207 ? -7.520 -12.440 14.669 1.00 83.62 207 GLU A O 1
ATOM 1568 N N . ASN A 1 208 ? -5.442 -13.044 15.303 1.00 83.44 208 ASN A N 1
ATOM 1569 C CA . ASN A 1 208 ? -5.782 -14.436 15.615 1.00 83.44 208 ASN A CA 1
ATOM 1570 C C . ASN A 1 208 ? -6.371 -14.571 17.031 1.00 83.44 208 ASN A C 1
ATOM 1572 O O . ASN A 1 208 ? -7.266 -15.375 17.256 1.00 83.44 208 ASN A O 1
ATOM 1576 N N . ASP A 1 209 ? -5.876 -13.768 17.980 1.00 85.50 209 ASP A N 1
ATOM 1577 C CA . ASP A 1 209 ? -6.356 -13.758 19.363 1.00 85.50 209 ASP A CA 1
ATOM 1578 C C . ASP A 1 209 ? -7.606 -12.860 19.494 1.00 85.50 209 ASP A C 1
ATOM 1580 O O . ASP A 1 209 ? -7.508 -11.647 19.251 1.00 85.50 209 ASP A O 1
ATOM 1584 N N . PRO A 1 210 ? -8.772 -13.401 19.908 1.00 84.81 210 PRO A N 1
ATOM 1585 C CA . PRO A 1 210 ? -9.984 -12.618 20.150 1.00 84.81 210 PRO A CA 1
ATOM 1586 C C . PRO A 1 210 ? -9.799 -11.475 21.156 1.00 84.81 210 PRO A C 1
ATOM 1588 O O . PRO A 1 210 ? -10.510 -10.477 21.062 1.00 84.81 210 PRO A O 1
ATOM 1591 N N . ARG A 1 211 ? -8.844 -11.592 22.089 1.00 87.81 211 ARG A N 1
ATOM 1592 C CA . ARG A 1 211 ? -8.524 -10.571 23.104 1.00 87.81 211 ARG A CA 1
ATOM 1593 C C . ARG A 1 211 ? -7.901 -9.319 22.497 1.00 87.81 211 ARG A C 1
ATOM 1595 O O . ARG A 1 211 ? -8.046 -8.227 23.031 1.00 87.81 211 ARG A O 1
ATOM 1602 N N . LEU A 1 212 ? -7.215 -9.473 21.367 1.00 89.19 212 LEU A N 1
ATOM 1603 C CA . LEU A 1 212 ? -6.568 -8.380 20.640 1.00 89.19 212 LEU A CA 1
ATOM 1604 C C . LEU A 1 212 ? -7.438 -7.841 19.498 1.00 89.19 212 LEU A C 1
ATOM 1606 O O . LEU A 1 212 ? -7.100 -6.818 18.901 1.00 89.19 212 LEU A O 1
ATOM 1610 N N . SER A 1 213 ? -8.538 -8.530 19.187 1.00 88.81 213 SER A N 1
ATOM 1611 C CA . SER A 1 213 ? -9.431 -8.182 18.091 1.00 88.81 213 SER A CA 1
ATOM 1612 C C . SER A 1 213 ? -10.444 -7.117 18.500 1.00 88.81 213 SER A C 1
ATOM 1614 O O . SER A 1 213 ? -11.113 -7.219 19.529 1.00 88.81 213 SER A O 1
ATOM 1616 N N . LEU A 1 214 ? -10.619 -6.122 17.630 1.00 89.75 214 LEU A N 1
ATOM 1617 C CA . LEU A 1 214 ? -11.534 -5.013 17.881 1.00 89.75 214 LEU A CA 1
ATOM 1618 C C . LEU A 1 214 ? -13.006 -5.454 17.917 1.00 89.75 214 LEU A C 1
ATOM 1620 O O . LEU A 1 214 ? -13.761 -4.955 18.740 1.00 89.75 214 LEU A O 1
ATOM 1624 N N . GLY A 1 215 ? -13.429 -6.389 17.061 1.00 89.81 215 GLY A N 1
ATOM 1625 C CA . GLY A 1 215 ? -14.838 -6.806 16.961 1.00 89.81 215 GLY A CA 1
ATOM 1626 C C . GLY A 1 215 ? -15.427 -7.295 18.295 1.00 89.81 215 GLY A C 1
ATOM 1627 O O . GLY A 1 215 ? -16.393 -6.703 18.781 1.00 89.81 215 GLY A O 1
ATOM 1628 N N . PRO A 1 216 ? -14.826 -8.313 18.942 1.00 89.69 216 PRO A N 1
ATOM 1629 C CA . PRO A 1 216 ? -15.241 -8.773 20.269 1.00 89.69 216 PRO A CA 1
ATOM 1630 C C . PRO A 1 216 ? -15.194 -7.686 21.351 1.00 89.69 216 PRO A C 1
ATOM 1632 O O . PRO A 1 216 ? -16.044 -7.670 22.239 1.00 89.69 216 PRO A O 1
ATOM 1635 N N . ALA A 1 217 ? -14.224 -6.769 21.286 1.00 91.38 217 ALA A N 1
ATOM 1636 C CA . ALA A 1 217 ? -14.146 -5.649 22.220 1.00 91.38 217 ALA A CA 1
ATOM 1637 C C . ALA A 1 217 ? -15.315 -4.666 22.036 1.00 91.38 217 ALA A C 1
ATOM 1639 O O . ALA A 1 217 ? -15.910 -4.238 23.020 1.00 91.38 217 ALA A O 1
ATOM 1640 N N . LEU A 1 218 ? -15.705 -4.357 20.792 1.00 92.31 218 LEU A N 1
ATOM 1641 C CA . LEU A 1 218 ? -16.855 -3.491 20.506 1.00 92.31 218 LEU A CA 1
ATOM 1642 C C . LEU A 1 218 ? -18.168 -4.083 21.023 1.00 92.31 218 LEU A C 1
ATOM 1644 O O . LEU A 1 218 ? -18.984 -3.337 21.552 1.00 92.31 218 LEU A O 1
ATOM 1648 N N . HIS A 1 219 ? -18.356 -5.400 20.900 1.00 90.50 219 HIS A N 1
ATOM 1649 C CA . HIS A 1 219 ? -19.530 -6.077 21.456 1.00 90.50 219 HIS A CA 1
ATOM 1650 C C . HIS A 1 219 ? -19.601 -5.944 22.977 1.00 90.50 219 HIS A C 1
ATOM 1652 O O . HIS A 1 219 ? -20.634 -5.561 23.510 1.00 90.50 219 HIS A O 1
ATOM 1658 N N . ARG A 1 220 ? -18.483 -6.162 23.672 1.00 90.12 220 ARG A N 1
ATOM 1659 C CA . ARG A 1 220 ? -18.439 -5.971 25.125 1.00 90.12 220 ARG A CA 1
ATOM 1660 C C . ARG A 1 220 ? -18.708 -4.530 25.553 1.00 90.12 220 ARG A C 1
ATOM 1662 O O . ARG A 1 220 ? -19.343 -4.300 26.575 1.00 90.12 220 ARG A O 1
ATOM 1669 N N . LEU A 1 221 ? -18.229 -3.554 24.783 1.00 91.31 221 LEU A N 1
ATOM 1670 C CA . LEU A 1 221 ? -18.526 -2.146 25.044 1.00 91.31 221 LEU A CA 1
ATOM 1671 C C . LEU A 1 221 ? -20.016 -1.827 24.848 1.00 91.31 221 LEU A C 1
ATOM 1673 O O . LEU A 1 221 ? -20.540 -0.989 25.580 1.00 91.31 221 LEU A O 1
ATOM 1677 N N . ASP A 1 222 ? -20.710 -2.491 23.914 1.00 91.44 222 ASP A N 1
ATOM 1678 C CA . ASP A 1 222 ? -22.171 -2.369 23.805 1.00 91.44 222 ASP A CA 1
ATOM 1679 C C . ASP A 1 222 ? -22.866 -2.888 25.070 1.00 91.44 222 ASP A C 1
ATOM 1681 O O . ASP A 1 222 ? -23.781 -2.228 25.561 1.00 91.44 222 ASP A O 1
ATOM 1685 N N . ASP A 1 223 ? -22.410 -4.015 25.631 1.00 89.56 223 ASP A N 1
ATOM 1686 C CA . ASP A 1 223 ? -22.982 -4.591 26.857 1.00 89.56 223 ASP A CA 1
ATOM 1687 C C . ASP A 1 223 ? -22.829 -3.636 28.058 1.00 89.56 223 ASP A C 1
ATOM 1689 O O . ASP A 1 223 ? -23.769 -3.444 28.836 1.00 89.56 223 ASP A O 1
ATOM 1693 N N . VAL A 1 224 ? -21.676 -2.964 28.179 1.00 88.56 224 VAL A N 1
ATOM 1694 C CA . VAL A 1 224 ? -21.436 -1.936 29.213 1.00 88.56 224 VAL A CA 1
ATOM 1695 C C . VAL A 1 224 ? -22.408 -0.764 29.066 1.00 88.56 224 VAL A C 1
ATOM 1697 O O . VAL A 1 224 ? -23.015 -0.326 30.046 1.00 88.56 224 VAL A O 1
ATOM 1700 N N . VAL A 1 225 ? -22.589 -0.263 27.840 1.00 89.75 225 VAL A N 1
ATOM 1701 C CA . VAL A 1 225 ? -23.519 0.842 27.555 1.00 89.75 225 VAL A CA 1
ATOM 1702 C C . VAL A 1 225 ? -24.968 0.428 27.828 1.00 89.75 225 VAL A C 1
ATOM 1704 O O . VAL A 1 225 ? -25.729 1.220 28.381 1.00 89.75 225 VAL A O 1
ATOM 1707 N N . ALA A 1 226 ? -25.349 -0.802 27.475 1.00 88.50 226 ALA A N 1
ATOM 1708 C CA . ALA A 1 226 ? -26.699 -1.326 27.675 1.00 88.50 226 ALA A CA 1
ATOM 1709 C C . ALA A 1 226 ? -27.050 -1.521 29.157 1.00 88.50 226 ALA A C 1
ATOM 1711 O O . ALA A 1 226 ? -28.209 -1.359 29.532 1.00 88.50 226 ALA A O 1
ATOM 1712 N N . THR A 1 227 ? -26.061 -1.838 29.996 1.00 86.88 227 THR A N 1
ATOM 1713 C CA . THR A 1 227 ? -26.275 -2.097 31.428 1.00 86.88 227 THR A CA 1
ATOM 1714 C C . THR A 1 227 ? -26.623 -0.820 32.199 1.00 86.88 227 THR A C 1
ATOM 1716 O O . THR A 1 227 ? -27.457 -0.864 33.098 1.00 86.88 227 THR A O 1
ATOM 1719 N N . ASN A 1 228 ? -26.029 0.328 31.846 1.00 82.06 228 ASN A N 1
ATOM 1720 C CA . ASN A 1 228 ? -26.280 1.609 32.524 1.00 82.06 228 ASN A CA 1
ATOM 1721 C C . ASN A 1 228 ? -26.374 2.782 31.522 1.00 82.06 228 ASN A C 1
ATOM 1723 O O . ASN A 1 228 ? -25.444 3.590 31.432 1.00 82.06 228 ASN A O 1
ATOM 1727 N N . PRO A 1 229 ? -27.470 2.911 30.754 1.00 80.81 229 PRO A N 1
ATOM 1728 C CA . PRO A 1 229 ? -27.562 3.877 29.654 1.00 80.81 229 PRO A CA 1
ATOM 1729 C C . PRO A 1 229 ? -27.626 5.345 30.107 1.00 80.81 229 PRO A C 1
ATOM 1731 O O . PRO A 1 229 ? -27.267 6.244 29.344 1.00 80.81 229 PRO A O 1
ATOM 1734 N N . ASP A 1 230 ? -28.058 5.601 31.344 1.00 82.06 230 ASP A N 1
ATOM 1735 C CA . ASP A 1 230 ? -28.277 6.960 31.856 1.00 82.06 230 ASP A CA 1
ATOM 1736 C C . ASP A 1 230 ? -26.991 7.660 32.326 1.00 82.06 230 ASP A C 1
ATOM 1738 O O . ASP A 1 230 ? -26.985 8.878 32.519 1.00 82.06 230 ASP A O 1
ATOM 1742 N N . ILE A 1 231 ? -25.886 6.918 32.466 1.00 84.31 231 ILE A N 1
ATOM 1743 C CA . ILE A 1 231 ? -24.581 7.463 32.857 1.00 84.31 231 ILE A CA 1
ATOM 1744 C C . ILE A 1 231 ? -23.994 8.280 31.694 1.00 84.31 231 ILE A C 1
ATOM 1746 O O . ILE A 1 231 ? -23.891 7.794 30.565 1.00 84.31 231 ILE A O 1
ATOM 1750 N N . GLU A 1 232 ? -23.564 9.517 31.964 1.00 86.38 232 GLU A N 1
ATOM 1751 C CA . GLU A 1 232 ? -23.040 10.434 30.938 1.00 86.38 232 GLU A CA 1
ATOM 1752 C C . GLU A 1 232 ? -21.823 9.855 30.200 1.00 86.38 232 GLU A C 1
ATOM 1754 O O . GLU A 1 232 ? -21.727 9.949 28.974 1.00 86.38 232 GLU A O 1
ATOM 1759 N N . GLU A 1 233 ? -20.920 9.178 30.910 1.00 86.75 233 GLU A N 1
ATOM 1760 C CA . GLU A 1 233 ? -19.778 8.495 30.302 1.00 86.75 233 GLU A CA 1
ATOM 1761 C C . GLU A 1 233 ? -20.202 7.384 29.332 1.00 86.75 233 GLU A C 1
ATOM 1763 O O . GLU A 1 233 ? -19.624 7.265 28.248 1.00 86.75 233 GLU A O 1
ATOM 1768 N N . ASN A 1 234 ? -21.242 6.614 29.665 1.00 88.06 234 ASN A N 1
ATOM 1769 C CA . ASN A 1 234 ? -21.771 5.575 28.778 1.00 88.06 234 ASN A CA 1
ATOM 1770 C C . ASN A 1 234 ? -22.426 6.183 27.535 1.00 88.06 234 ASN A C 1
ATOM 1772 O O . ASN A 1 234 ? -22.261 5.660 26.432 1.00 88.06 234 ASN A O 1
ATOM 1776 N N . ARG A 1 235 ? -23.077 7.343 27.670 1.00 88.56 235 ARG A N 1
ATOM 1777 C CA . ARG A 1 235 ? -23.598 8.111 26.532 1.00 88.56 235 ARG A CA 1
ATOM 1778 C C . ARG A 1 235 ? -22.476 8.603 25.616 1.00 88.56 235 ARG A C 1
ATOM 1780 O O . ARG A 1 235 ? -22.611 8.547 24.392 1.00 88.56 235 ARG A O 1
ATOM 1787 N N . GLN A 1 236 ? -21.357 9.066 26.177 1.00 89.38 236 GLN A N 1
ATOM 1788 C CA . GLN A 1 236 ? -20.180 9.453 25.394 1.00 89.38 236 GLN A CA 1
ATOM 1789 C C . GLN A 1 236 ? -19.577 8.248 24.659 1.00 89.38 236 GLN A C 1
ATOM 1791 O O . GLN A 1 236 ? -19.323 8.332 23.456 1.00 89.38 236 GLN A O 1
ATOM 1796 N N . LEU A 1 237 ? -19.407 7.116 25.348 1.00 91.38 237 LEU A N 1
ATOM 1797 C CA . LEU A 1 237 ? -18.928 5.870 24.750 1.00 91.38 237 LEU A CA 1
ATOM 1798 C C . LEU A 1 237 ? -19.847 5.401 23.612 1.00 91.38 237 LEU A C 1
ATOM 1800 O O . LEU A 1 237 ? -19.363 5.080 22.526 1.00 91.38 237 LEU A O 1
ATOM 1804 N N . GLN A 1 238 ? -21.166 5.443 23.814 1.00 92.31 238 GLN A N 1
ATOM 1805 C CA . GLN A 1 238 ? -22.162 5.098 22.797 1.00 92.31 238 GLN A CA 1
ATOM 1806 C C . GLN A 1 238 ? -22.030 5.968 21.540 1.00 92.31 238 GLN A C 1
ATOM 1808 O O . GLN A 1 238 ? -22.113 5.463 20.417 1.00 92.31 238 GLN A O 1
ATOM 1813 N N . ARG A 1 239 ? -21.795 7.278 21.705 1.00 92.19 239 ARG A N 1
ATOM 1814 C CA . ARG A 1 239 ? -21.546 8.190 20.577 1.00 92.19 239 ARG A CA 1
ATOM 1815 C C . ARG A 1 239 ? -20.270 7.806 19.830 1.00 92.19 239 ARG A C 1
ATOM 1817 O O . ARG A 1 239 ? -20.320 7.693 18.608 1.00 92.19 239 ARG A O 1
ATOM 1824 N N . SER A 1 240 ? -19.169 7.544 20.536 1.00 93.25 240 SER A N 1
ATOM 1825 C CA . SER A 1 240 ? -17.910 7.109 19.912 1.00 93.25 240 SER A CA 1
ATOM 1826 C C . SER A 1 240 ? -18.060 5.775 19.165 1.00 93.25 240 SER A C 1
ATOM 1828 O O . SER A 1 240 ? -17.574 5.649 18.043 1.00 93.25 240 SER A O 1
ATOM 1830 N N . LEU A 1 241 ? -18.796 4.803 19.722 1.00 93.75 241 LEU A N 1
ATOM 1831 C CA . LEU A 1 241 ? -19.123 3.531 19.054 1.00 93.75 241 LEU A CA 1
ATOM 1832 C C . LEU A 1 241 ? -19.916 3.751 17.766 1.00 93.75 241 LEU A C 1
ATOM 1834 O O . LEU A 1 241 ? -19.615 3.144 16.735 1.00 93.75 241 LEU A O 1
ATOM 1838 N N . LYS A 1 242 ? -20.917 4.637 17.805 1.00 92.88 242 LYS A N 1
ATOM 1839 C CA . LYS A 1 242 ? -21.720 4.981 16.628 1.00 92.88 242 LYS A CA 1
ATOM 1840 C C . LYS A 1 242 ? -20.865 5.628 15.538 1.00 92.88 242 LYS A C 1
ATOM 1842 O O . LYS A 1 242 ? -20.966 5.216 14.387 1.00 92.88 242 LYS A O 1
ATOM 1847 N N . VAL A 1 243 ? -20.011 6.588 15.900 1.00 92.56 243 VAL A N 1
ATOM 1848 C CA . VAL A 1 243 ? -19.101 7.268 14.962 1.00 92.56 243 VAL A CA 1
ATOM 1849 C C . VAL A 1 243 ? -18.141 6.275 14.314 1.00 92.56 243 VAL A C 1
ATOM 1851 O O . VAL A 1 243 ? -18.036 6.252 13.090 1.00 92.56 243 VAL A O 1
ATOM 1854 N N . LEU A 1 244 ? -17.503 5.404 15.101 1.00 91.56 244 LEU A N 1
ATOM 1855 C CA . LEU A 1 244 ? -16.601 4.386 14.564 1.00 91.56 244 LEU A CA 1
ATOM 1856 C C . LEU A 1 244 ? -17.315 3.474 13.560 1.00 91.56 244 LEU A C 1
ATOM 1858 O O . LEU A 1 244 ? -16.804 3.232 12.470 1.00 91.56 244 LEU A O 1
ATOM 1862 N N . ARG A 1 245 ? -18.506 2.973 13.905 1.00 90.50 245 ARG A N 1
ATOM 1863 C CA . ARG A 1 245 ? -19.280 2.093 13.015 1.00 90.50 245 ARG A CA 1
ATOM 1864 C C . ARG A 1 245 ? -19.696 2.796 11.732 1.00 90.50 245 ARG A C 1
ATOM 1866 O O . ARG A 1 245 ? -19.685 2.159 10.683 1.00 90.50 245 ARG A O 1
ATOM 1873 N N . GLU A 1 246 ? -20.048 4.075 11.807 1.00 90.50 246 GLU A N 1
ATOM 1874 C CA . GLU A 1 246 ? -20.398 4.875 10.633 1.00 90.50 246 GLU A CA 1
ATOM 1875 C C . GLU A 1 246 ? -19.190 5.072 9.713 1.00 90.50 246 GLU A C 1
ATOM 1877 O O . GLU A 1 246 ? -19.288 4.834 8.510 1.00 90.50 246 GLU A O 1
ATOM 1882 N N . ILE A 1 247 ? -18.021 5.392 10.274 1.00 88.81 247 ILE A N 1
ATOM 1883 C CA . ILE A 1 247 ? -16.758 5.464 9.523 1.00 88.81 247 ILE A CA 1
ATOM 1884 C C . ILE A 1 247 ? -16.461 4.115 8.869 1.00 88.81 247 ILE A C 1
ATOM 1886 O O . ILE A 1 247 ? -16.213 4.046 7.668 1.00 88.81 247 ILE A O 1
ATOM 1890 N N . MET A 1 248 ? -16.561 3.018 9.625 1.00 86.50 248 MET A N 1
ATOM 1891 C CA . MET A 1 248 ? -16.284 1.694 9.079 1.00 86.50 248 MET A CA 1
ATOM 1892 C C . MET A 1 248 ? -17.250 1.326 7.940 1.00 86.5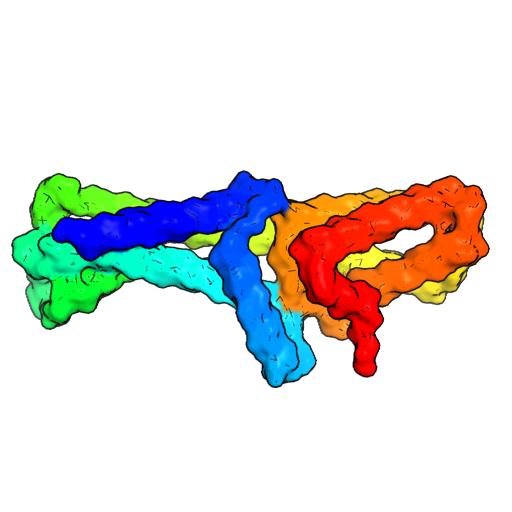0 248 MET A C 1
ATOM 1894 O O . MET A 1 248 ? -16.834 0.785 6.919 1.00 86.50 248 MET A O 1
ATOM 1898 N N . ARG A 1 249 ? -18.546 1.623 8.082 1.00 85.88 249 ARG A N 1
ATOM 1899 C CA . ARG A 1 249 ? -19.552 1.339 7.046 1.00 85.88 249 ARG A CA 1
ATOM 1900 C C . ARG A 1 249 ? -19.373 2.208 5.808 1.00 85.88 249 ARG A C 1
ATOM 1902 O O . ARG A 1 249 ? -19.427 1.681 4.703 1.00 85.88 249 ARG A O 1
ATOM 1909 N N . SER A 1 250 ? -19.152 3.505 5.991 1.00 84.88 250 SER A N 1
ATOM 1910 C CA . SER A 1 250 ? -18.978 4.456 4.888 1.00 84.88 250 SER A CA 1
ATOM 1911 C C . SER A 1 250 ? -17.709 4.187 4.078 1.00 84.88 250 SER A C 1
ATOM 1913 O O . SER A 1 250 ? -17.753 4.278 2.855 1.00 84.88 250 SER A O 1
ATOM 1915 N N . GLN A 1 251 ? -16.608 3.796 4.728 1.00 79.62 251 GLN A N 1
ATOM 1916 C CA . GLN A 1 251 ? -15.331 3.559 4.046 1.00 79.62 251 GLN A CA 1
ATOM 1917 C C . GLN A 1 251 ? -15.167 2.135 3.504 1.00 79.62 251 GLN A C 1
ATOM 1919 O O . GLN A 1 251 ? -14.656 1.952 2.401 1.00 79.62 251 GLN A O 1
ATOM 1924 N N . TYR A 1 252 ? -15.601 1.109 4.245 1.00 79.12 252 TYR A N 1
ATOM 1925 C CA . TYR A 1 252 ? -15.327 -0.297 3.894 1.00 79.12 252 TYR A CA 1
ATOM 1926 C C . TYR A 1 252 ? -16.563 -1.058 3.386 1.00 79.12 252 TYR A C 1
ATOM 1928 O O . TYR A 1 252 ? -16.456 -2.204 2.925 1.00 79.12 252 TYR A O 1
ATOM 1936 N N . GLY A 1 253 ? -17.744 -0.432 3.444 1.00 78.06 253 GLY A N 1
ATOM 1937 C CA . GLY A 1 253 ? -19.000 -0.970 2.929 1.00 78.06 253 GLY A CA 1
ATOM 1938 C C . GLY A 1 253 ? -19.339 -2.350 3.513 1.00 78.06 253 GLY A C 1
ATOM 1939 O O . GLY A 1 253 ? -19.278 -2.532 4.733 1.00 78.06 253 GLY A O 1
ATOM 1940 N N . PRO A 1 254 ? -19.678 -3.355 2.680 1.00 68.50 254 PRO A N 1
ATOM 1941 C CA . PRO A 1 254 ? -20.089 -4.680 3.154 1.00 68.50 254 PRO A CA 1
ATOM 1942 C C . PRO A 1 254 ? -18.981 -5.427 3.915 1.00 68.50 254 PRO A C 1
ATOM 1944 O O . PRO A 1 254 ? -19.275 -6.282 4.749 1.00 68.50 254 PRO A O 1
ATOM 1947 N N . HIS A 1 255 ? -17.708 -5.077 3.703 1.00 70.00 255 HIS A N 1
ATOM 1948 C CA . HIS A 1 255 ? -16.588 -5.714 4.399 1.00 70.00 255 HIS A CA 1
ATOM 1949 C C . HIS A 1 255 ? -16.545 -5.339 5.882 1.00 70.00 255 HIS A C 1
ATOM 1951 O O . HIS A 1 255 ? -16.073 -6.143 6.690 1.00 70.00 255 HIS A O 1
ATOM 1957 N N . ALA A 1 256 ? -17.085 -4.174 6.268 1.00 70.69 256 ALA A N 1
ATOM 1958 C CA . ALA A 1 256 ? -17.138 -3.722 7.659 1.00 70.69 256 ALA A CA 1
ATOM 1959 C C . ALA A 1 256 ? -17.838 -4.742 8.570 1.00 70.69 256 ALA A C 1
ATOM 1961 O O . ALA A 1 256 ? -17.396 -4.980 9.695 1.00 70.69 256 ALA A O 1
ATOM 1962 N N . ALA A 1 257 ? -18.880 -5.408 8.061 1.00 64.31 257 ALA A N 1
ATOM 1963 C CA . ALA A 1 257 ? -19.624 -6.425 8.797 1.00 64.31 257 ALA A CA 1
ATOM 1964 C C . ALA A 1 257 ? -18.738 -7.607 9.221 1.00 64.31 257 ALA A C 1
ATOM 1966 O O . ALA A 1 257 ? -18.874 -8.101 10.334 1.00 64.31 257 ALA A O 1
ATOM 1967 N N . SER A 1 258 ? -17.770 -8.005 8.389 1.00 65.88 258 SER A N 1
ATOM 1968 C CA . SER A 1 258 ? -16.848 -9.105 8.706 1.00 65.88 258 SER A CA 1
ATOM 1969 C C . SER A 1 258 ? -15.850 -8.770 9.822 1.00 65.88 258 SER A C 1
ATOM 1971 O O . SER A 1 258 ? -15.306 -9.671 10.453 1.00 65.88 258 SER A O 1
ATOM 1973 N N . HIS A 1 259 ? -15.561 -7.485 10.050 1.00 64.44 259 HIS A N 1
ATOM 1974 C CA . HIS A 1 259 ? -14.727 -7.028 11.167 1.00 64.44 259 HIS A CA 1
ATOM 1975 C C . HIS A 1 259 ? -15.545 -6.848 12.449 1.00 64.44 259 HIS A C 1
ATOM 1977 O O . HIS A 1 259 ? -15.039 -7.084 13.544 1.00 64.44 259 HIS A O 1
ATOM 1983 N N . LEU A 1 260 ? -16.809 -6.444 12.302 1.00 61.78 260 LEU A N 1
ATOM 1984 C CA . LEU A 1 260 ? -17.736 -6.203 13.404 1.00 61.78 260 LEU A CA 1
ATOM 1985 C C . LEU A 1 260 ? -18.364 -7.483 13.959 1.00 61.78 260 LEU A C 1
ATOM 1987 O O . LEU A 1 260 ? -18.662 -7.511 15.141 1.00 61.78 260 LEU A O 1
ATOM 1991 N N . ALA A 1 261 ? -18.536 -8.535 13.155 1.00 57.44 261 ALA A N 1
ATOM 1992 C CA . ALA A 1 261 ? -19.187 -9.777 13.586 1.00 57.44 261 ALA A CA 1
ATOM 1993 C C . ALA A 1 261 ? -18.401 -10.569 14.654 1.00 57.44 261 ALA A C 1
ATOM 1995 O O . ALA A 1 261 ? -18.929 -11.535 15.207 1.00 57.44 261 ALA A O 1
ATOM 1996 N N . GLY A 1 262 ? -17.148 -10.180 14.933 1.00 52.81 262 GLY A N 1
ATOM 1997 C CA . GLY A 1 262 ? -16.182 -11.027 15.630 1.00 52.81 262 GLY A CA 1
ATOM 1998 C C . GLY A 1 262 ? -15.856 -12.271 14.797 1.00 52.81 262 GLY A C 1
ATOM 1999 O O . GLY A 1 262 ? -16.581 -12.616 13.866 1.00 52.81 262 GLY A O 1
ATOM 2000 N N . ASN A 1 263 ? -14.755 -12.960 15.096 1.00 44.66 263 ASN A N 1
ATOM 2001 C CA . ASN A 1 263 ? -14.543 -14.307 14.562 1.00 44.66 263 ASN A CA 1
ATOM 2002 C C . ASN A 1 263 ? -15.624 -15.226 15.160 1.00 44.66 263 ASN A C 1
ATOM 2004 O O . ASN A 1 263 ? -15.397 -15.860 16.184 1.00 44.66 263 ASN A O 1
ATOM 2008 N N . ARG A 1 264 ? -16.828 -15.231 14.583 1.00 35.22 264 ARG A N 1
ATOM 2009 C CA . ARG A 1 264 ? -17.819 -16.281 14.797 1.00 35.22 264 ARG A CA 1
ATOM 2010 C C . ARG A 1 264 ? -17.522 -17.390 13.801 1.00 35.22 264 ARG A C 1
ATOM 2012 O O . ARG A 1 264 ? -18.106 -17.419 12.723 1.00 35.22 264 ARG A O 1
ATOM 2019 N N . GLU A 1 265 ? -16.586 -18.245 14.183 1.00 33.31 265 GLU A N 1
ATOM 2020 C CA . GLU A 1 265 ? -16.575 -19.671 13.846 1.00 33.31 265 GLU A CA 1
ATOM 2021 C C . GLU A 1 265 ? -16.262 -20.439 15.129 1.00 33.31 265 GLU A C 1
ATOM 2023 O O . GLU A 1 265 ? -15.269 -20.070 15.799 1.00 33.31 265 GLU A O 1
#

Sequence (265 aa):
MVVAIVGIALVGLTLRDVFHTLFHPGGHGGLASLICRAAWVVCIHLGQRARLLAGPSGVLLTVIAWLLLLIAGFALILVPLLPEGASYGSGSPQGSPFVDALYLSAVSASTLGLGDVVIQDPSWRWLAPFEGLLGFGVITAAITWLTQIYPALSRRRSLSLDVWTTLEDYGASPPVQPSSVVRSWATRLAAVSVDFVQNTETFWFRENDPRLSLGPALHRLDDVVATNPDIEENRQLQRSLKVLREIMRSQYGPHAASHLAGNRE

Secondary structure (DSSP, 8-state):
-HHHHHHHHHHHHHHHHHHHHHHSTT---HHHHHHHHHHHHHHHHT-HHHHTTHHHHHHHHHHHHHHHHHHHHHHHHHGGGTTTTEEE-TTPPP--HHHHHHHHHHHHHTT----SEEE--TTTTTHHHHHHHHHHHHHHHHHHHHHHHHHHHHHHHHHHHHHHHHHHHHTTS--SSTHHHHHHHHHHHHHHHHHHHH-GGGGG---SSTTT-HHHHHHHHHHHHHH-TTSHHHHHHHHHHHHHHHHHHHHHTTHHHHHHT----